Protein AF-A0A0G4NLE8-F1 (afdb_monomer)

Solvent-accessible surface area (backbone atoms only — not comparable to full-atom values): 10505 Å² total; per-residue (Å²): 135,81,80,74,77,70,47,70,47,57,50,21,42,50,49,31,24,24,35,52,39,55,46,52,54,49,52,56,44,31,73,40,94,90,26,60,75,49,34,62,62,40,74,82,53,63,53,62,73,57,45,52,40,54,56,53,56,64,69,61,69,78,66,89,72,96,68,95,74,79,93,86,69,84,80,61,57,65,60,51,53,56,39,53,51,35,42,76,65,76,42,48,67,67,51,26,75,67,34,75,70,57,67,68,57,57,48,57,61,66,44,89,80,64,49,62,69,56,53,51,49,53,47,54,53,40,45,50,51,33,51,52,21,52,48,46,40,49,53,43,50,51,50,53,50,54,50,48,53,53,49,52,60,70,69,51,81,55,63,66,59,52,50,53,51,52,53,54,36,52,73,66,62,51,46,66,63,71,69,65,119

pLDDT: mean 79.14, std 16.58, range [37.84, 95.44]

Foldseek 3Di:
DDPPPCPLLNVLLLLLLQLLLLVVLLVVLCPDPPNVVLNVVDVVPDAPLVVVLVVVVVVVVPDDDPDDDDDDDPDPVVQVSSQVSSVVLVHGPVSNVPRDYDPVSSVQSPDPPRDSVNSVVVRVVSSVSNVVSVVSSVVVVVVVVVVVVVVVVVVDDCVVVVVVVVVVCVVVVVVVVVVPD

Sequence (181 aa):
MMALCKSPLAAAKARLAQSARQMEMLQVRGRTAGCGAFRELVDGNPPPLAAAAAAAAADENEHEHEHEHENEHENEHENEHENKQLGQYGLTREHVDKAPVDPLFAFKVKESSVATEDLLRLYGELVTAQKVAMGECRDERGGLRVDEERLQGRKRDHMAAIHRWLEAIAAHEALGEMLNV

Secondary structure (DSSP, 8-state):
-------HHHHHHHHHHHHHHHHHHHHHHHTSTT-HHHHHHHHTS--HHHHHHHHHHHHHTTS-------S--TTTHHHHHHHHHHHTTT--HHHHHTS---HHHHHHHH-TT--HHHHHHHHHHHHHHHHHHHHHHHHHHHHHHHHHHHHHHHHS--HHHHHHHHHHHHHTTHHHHHH--

Organism: Verticillium longisporum (NCBI:txid100787)

Radius of gyration: 26.47 Å; Cα contacts (8 Å, |Δi|>4): 100; chains: 1; bounding box: 54×51×80 Å

Mean predicted aligned error: 12.1 Å

Structure (mmCIF, N/CA/C/O backbone):
data_AF-A0A0G4NLE8-F1
#
_entry.id   AF-A0A0G4NLE8-F1
#
loop_
_atom_site.group_PDB
_atom_site.id
_atom_site.type_symbol
_atom_site.label_atom_id
_atom_site.label_alt_id
_atom_site.label_comp_id
_atom_site.label_asym_id
_atom_site.label_entity_id
_atom_site.label_seq_id
_atom_site.pdbx_PDB_ins_code
_atom_site.Cartn_x
_atom_site.Cartn_y
_atom_site.Cartn_z
_atom_site.occupancy
_atom_site.B_iso_or_equiv
_atom_site.auth_seq_id
_atom_site.auth_comp_id
_atom_site.auth_asym_id
_atom_site.auth_atom_id
_atom_site.pdbx_PDB_model_num
ATOM 1 N N . MET A 1 1 ? 27.997 0.536 10.392 1.00 38.72 1 MET A N 1
ATOM 2 C CA . MET A 1 1 ? 26.533 0.673 10.537 1.00 38.72 1 MET A CA 1
ATOM 3 C C . MET A 1 1 ? 25.985 1.044 9.159 1.00 38.72 1 MET A C 1
ATOM 5 O O . MET A 1 1 ? 25.952 2.214 8.814 1.00 38.72 1 MET A O 1
ATOM 9 N N . MET A 1 2 ? 25.725 0.049 8.303 1.00 41.00 2 MET A N 1
ATOM 10 C CA . MET A 1 2 ? 25.190 0.284 6.955 1.00 41.00 2 MET A CA 1
ATOM 11 C C . MET A 1 2 ? 23.708 0.618 7.109 1.00 41.00 2 MET A C 1
ATOM 13 O O . MET A 1 2 ? 22.919 -0.261 7.454 1.00 41.00 2 MET A O 1
ATOM 17 N N . ALA A 1 3 ? 23.329 1.878 6.904 1.00 46.81 3 ALA A N 1
ATOM 18 C CA . ALA A 1 3 ? 21.936 2.209 6.657 1.00 46.81 3 ALA A CA 1
ATOM 19 C C . ALA A 1 3 ? 21.550 1.501 5.353 1.00 46.81 3 ALA A C 1
ATOM 21 O O . ALA A 1 3 ? 21.889 1.961 4.267 1.00 46.81 3 ALA A O 1
ATOM 22 N N . LEU A 1 4 ? 20.926 0.326 5.460 1.00 54.25 4 LEU A N 1
ATOM 23 C CA . LEU A 1 4 ? 20.234 -0.298 4.342 1.00 54.25 4 LEU A CA 1
ATOM 24 C C . LEU A 1 4 ? 19.202 0.731 3.889 1.00 54.25 4 LEU A C 1
ATOM 26 O O . LEU A 1 4 ? 18.193 0.921 4.571 1.00 54.25 4 LEU A O 1
ATOM 30 N N . CYS A 1 5 ? 19.484 1.443 2.798 1.00 51.31 5 CYS A N 1
ATOM 31 C CA . CYS A 1 5 ? 18.498 2.260 2.112 1.00 51.31 5 CYS A CA 1
ATOM 32 C C . CYS A 1 5 ? 17.351 1.316 1.753 1.00 51.31 5 CYS A C 1
ATOM 34 O O . CYS A 1 5 ? 17.432 0.576 0.774 1.00 51.31 5 CYS A O 1
ATOM 36 N N . LYS A 1 6 ? 16.320 1.255 2.601 1.00 66.69 6 LYS A N 1
ATOM 37 C CA . LYS A 1 6 ? 15.105 0.509 2.293 1.00 66.69 6 LYS A CA 1
ATOM 38 C C . LYS A 1 6 ? 14.578 1.135 1.012 1.00 66.69 6 LYS A C 1
ATOM 40 O O . LYS A 1 6 ? 14.341 2.341 0.987 1.00 66.69 6 LYS A O 1
ATOM 45 N N . SER A 1 7 ? 14.481 0.344 -0.055 1.00 85.94 7 SER A N 1
ATOM 46 C CA . SER A 1 7 ? 13.952 0.852 -1.316 1.00 85.94 7 SER A CA 1
ATOM 47 C C . SER A 1 7 ? 12.551 1.431 -1.081 1.00 85.94 7 SER A C 1
ATOM 49 O O . SER A 1 7 ? 11.841 0.943 -0.192 1.00 85.94 7 SER A O 1
ATOM 51 N N . PRO A 1 8 ? 12.126 2.449 -1.846 1.00 89.38 8 PRO A N 1
ATOM 52 C CA . PRO A 1 8 ? 10.777 3.000 -1.729 1.00 89.38 8 PRO A CA 1
ATOM 53 C C . PRO A 1 8 ? 9.696 1.911 -1.804 1.00 89.38 8 PRO A C 1
ATOM 55 O O . PRO A 1 8 ? 8.809 1.859 -0.953 1.00 89.38 8 PRO A O 1
ATOM 58 N N . LEU A 1 9 ? 9.868 0.935 -2.706 1.00 90.50 9 LEU A N 1
ATOM 59 C CA . LEU A 1 9 ? 9.021 -0.255 -2.776 1.00 90.50 9 LEU A CA 1
ATOM 60 C C . LEU A 1 9 ? 9.020 -1.073 -1.472 1.00 90.50 9 LEU A C 1
ATOM 62 O O . LEU A 1 9 ? 7.963 -1.507 -1.024 1.00 90.50 9 LEU A O 1
ATOM 66 N N . ALA A 1 10 ? 10.176 -1.298 -0.839 1.00 91.19 10 ALA A N 1
ATOM 67 C CA . ALA A 1 10 ? 10.237 -2.015 0.437 1.00 91.19 10 ALA A CA 1
ATOM 68 C C . ALA A 1 10 ? 9.536 -1.245 1.570 1.00 91.19 10 ALA A C 1
ATOM 70 O O . ALA A 1 10 ? 8.910 -1.861 2.434 1.00 91.19 10 ALA A O 1
ATOM 71 N N . ALA A 1 11 ? 9.607 0.089 1.563 1.00 92.06 11 ALA A N 1
ATOM 72 C CA . ALA A 1 11 ? 8.894 0.927 2.523 1.00 92.06 11 ALA A CA 1
ATOM 73 C C . ALA A 1 11 ? 7.371 0.870 2.308 1.00 92.06 11 ALA A C 1
ATOM 75 O O . ALA A 1 11 ? 6.631 0.685 3.275 1.00 92.06 11 ALA A O 1
ATOM 76 N N . ALA A 1 12 ? 6.914 0.950 1.056 1.00 93.00 12 ALA A N 1
ATOM 77 C CA . ALA A 1 12 ? 5.502 0.821 0.697 1.00 93.00 12 ALA A CA 1
ATOM 78 C C . ALA A 1 12 ? 4.945 -0.562 1.083 1.00 93.00 12 ALA A C 1
ATOM 80 O O . ALA A 1 12 ? 3.899 -0.654 1.726 1.00 93.00 12 ALA A O 1
ATOM 81 N N . LYS A 1 13 ? 5.695 -1.639 0.804 1.00 93.50 13 LYS A N 1
ATOM 82 C CA . LYS A 1 13 ? 5.355 -3.005 1.236 1.00 93.50 13 LYS A CA 1
ATOM 83 C C . LYS A 1 13 ? 5.218 -3.116 2.753 1.00 93.50 13 LYS A C 1
ATOM 85 O O . LYS A 1 13 ? 4.270 -3.724 3.238 1.00 93.50 13 LYS A O 1
ATOM 90 N N . ALA A 1 14 ? 6.142 -2.517 3.505 1.00 93.69 14 ALA A N 1
ATOM 91 C CA . ALA A 1 14 ? 6.088 -2.526 4.964 1.00 93.69 14 ALA A CA 1
ATOM 92 C C . ALA A 1 14 ? 4.855 -1.778 5.499 1.00 93.69 14 ALA A C 1
ATOM 94 O O . ALA A 1 14 ? 4.193 -2.286 6.403 1.00 93.69 14 ALA A O 1
ATOM 95 N N . ARG A 1 15 ? 4.511 -0.618 4.917 1.00 94.38 15 ARG A N 1
ATOM 96 C CA . ARG A 1 15 ? 3.279 0.120 5.250 1.00 94.38 15 ARG A CA 1
ATOM 97 C C . ARG A 1 15 ? 2.029 -0.699 4.942 1.00 94.38 15 ARG A C 1
ATOM 99 O O . ARG A 1 15 ? 1.125 -0.763 5.770 1.00 94.38 15 ARG A O 1
ATOM 106 N N . LEU A 1 16 ? 1.995 -1.363 3.788 1.00 94.88 16 LEU A N 1
ATOM 107 C CA . LEU A 1 16 ? 0.869 -2.208 3.404 1.00 94.88 16 LEU A CA 1
ATOM 108 C C . LEU A 1 16 ? 0.703 -3.388 4.374 1.00 94.88 16 LEU A C 1
ATOM 110 O O . LEU A 1 16 ? -0.396 -3.592 4.887 1.00 94.88 16 LEU A O 1
ATOM 114 N N . ALA A 1 17 ? 1.789 -4.094 4.701 1.00 94.56 17 ALA A N 1
ATOM 115 C CA . ALA A 1 17 ? 1.777 -5.193 5.668 1.00 94.56 17 ALA A CA 1
ATOM 116 C C . ALA A 1 17 ? 1.339 -4.736 7.070 1.00 94.56 17 ALA A C 1
ATOM 118 O O . ALA A 1 17 ? 0.509 -5.387 7.702 1.00 94.56 17 ALA A O 1
ATOM 119 N N . GLN A 1 18 ? 1.835 -3.583 7.531 1.00 94.94 18 GLN A N 1
ATOM 120 C CA . GLN A 1 18 ? 1.408 -2.969 8.789 1.00 94.94 18 GLN A CA 1
ATOM 121 C C . GLN A 1 18 ? -0.088 -2.638 8.779 1.00 94.94 18 GLN A C 1
ATOM 123 O O . GLN A 1 18 ? -0.789 -2.974 9.733 1.00 94.94 18 GLN A O 1
ATOM 128 N N . SER A 1 19 ? -0.589 -2.045 7.691 1.00 94.56 19 SER A N 1
ATOM 129 C CA . SER A 1 19 ? -2.007 -1.704 7.576 1.00 94.56 19 SER A CA 1
ATOM 130 C C . SER A 1 19 ? -2.905 -2.947 7.591 1.00 94.56 19 SER A C 1
ATOM 132 O O . SER A 1 19 ? -3.929 -2.959 8.267 1.00 94.56 19 SER A O 1
ATOM 134 N N . ALA A 1 20 ? -2.491 -4.024 6.912 1.00 93.62 20 ALA A N 1
ATOM 135 C CA . ALA A 1 20 ? -3.202 -5.300 6.914 1.00 93.62 20 ALA A CA 1
ATOM 136 C C . ALA A 1 20 ? -3.251 -5.900 8.327 1.00 93.62 20 ALA A C 1
ATOM 138 O O . ALA A 1 20 ? -4.321 -6.263 8.811 1.00 93.62 20 ALA A O 1
ATOM 139 N N . ARG A 1 21 ? -2.120 -5.888 9.042 1.00 94.06 21 ARG A N 1
ATOM 140 C CA . ARG A 1 21 ? -2.042 -6.398 10.415 1.00 94.06 21 ARG A CA 1
ATOM 141 C C . ARG A 1 21 ? -2.925 -5.621 11.389 1.00 94.06 21 ARG A C 1
ATOM 143 O O . ARG A 1 21 ? -3.604 -6.204 12.230 1.00 94.06 21 ARG A O 1
ATOM 150 N N . GLN A 1 22 ? -2.920 -4.297 11.285 1.00 93.50 22 GLN A N 1
ATOM 151 C CA . GLN A 1 22 ? -3.783 -3.433 12.089 1.00 93.50 22 GLN A CA 1
ATOM 152 C C . GLN A 1 22 ? -5.269 -3.667 11.779 1.00 93.50 22 GLN A C 1
ATOM 154 O O . GLN A 1 22 ? -6.101 -3.575 12.684 1.00 93.50 22 GLN A O 1
ATOM 159 N N . MET A 1 23 ? -5.596 -4.027 10.533 1.00 93.12 23 MET A N 1
ATOM 160 C CA . MET A 1 23 ? -6.972 -4.257 10.093 1.00 93.12 23 MET A CA 1
ATOM 161 C C . MET A 1 23 ? -7.502 -5.551 10.696 1.00 93.12 23 MET A C 1
ATOM 163 O O . MET A 1 23 ? -8.597 -5.563 11.251 1.00 93.12 23 MET A O 1
ATOM 167 N N . GLU A 1 24 ? -6.686 -6.606 10.692 1.00 91.31 24 GLU A N 1
ATOM 168 C CA . GLU A 1 24 ? -6.996 -7.871 11.365 1.00 91.31 24 GLU A CA 1
ATOM 169 C C . GLU A 1 24 ? -7.283 -7.661 12.849 1.00 91.31 24 GLU A C 1
ATOM 171 O O . GLU A 1 24 ? -8.278 -8.162 13.370 1.00 91.31 24 GLU A O 1
ATOM 176 N N . MET A 1 25 ? -6.451 -6.876 13.541 1.00 91.19 25 MET A N 1
ATOM 177 C CA . MET A 1 25 ? -6.671 -6.583 14.958 1.00 91.19 25 MET A CA 1
ATOM 178 C C . MET A 1 25 ? -8.015 -5.890 15.197 1.00 91.19 25 MET A C 1
ATOM 180 O O . MET A 1 25 ? -8.729 -6.232 16.143 1.00 91.19 25 MET A O 1
ATOM 184 N N . LEU A 1 26 ? -8.369 -4.934 14.337 1.00 90.38 26 LEU A N 1
ATOM 185 C CA . LEU A 1 26 ? -9.625 -4.200 14.434 1.00 90.38 26 LEU A CA 1
ATOM 186 C C . LEU A 1 26 ? -10.838 -5.089 14.109 1.00 90.38 26 LEU A C 1
ATOM 188 O O . LEU A 1 26 ? -11.854 -5.024 14.799 1.00 90.38 26 LEU A O 1
ATOM 192 N N . GLN A 1 27 ? -10.723 -5.977 13.123 1.00 87.94 27 GLN A N 1
ATOM 193 C CA . GLN A 1 27 ? -11.764 -6.955 12.793 1.00 87.94 27 GLN A CA 1
ATOM 194 C C . GLN A 1 27 ? -11.964 -7.984 13.909 1.00 87.94 27 GLN A C 1
ATOM 196 O O . GLN A 1 27 ? -13.102 -8.284 14.270 1.00 87.94 27 GLN A O 1
ATOM 201 N N . VAL A 1 28 ? -10.878 -8.487 14.507 1.00 88.62 28 VAL A N 1
ATOM 202 C CA . VAL A 1 28 ? -10.947 -9.370 15.682 1.00 88.62 28 VAL A CA 1
ATOM 203 C C . VAL A 1 28 ? -11.667 -8.662 16.828 1.00 88.62 28 VAL A C 1
ATOM 205 O O . VAL A 1 28 ? -12.536 -9.263 17.459 1.00 88.62 28 VAL A O 1
ATOM 208 N N . ARG A 1 29 ? -11.389 -7.370 17.054 1.00 86.06 29 ARG 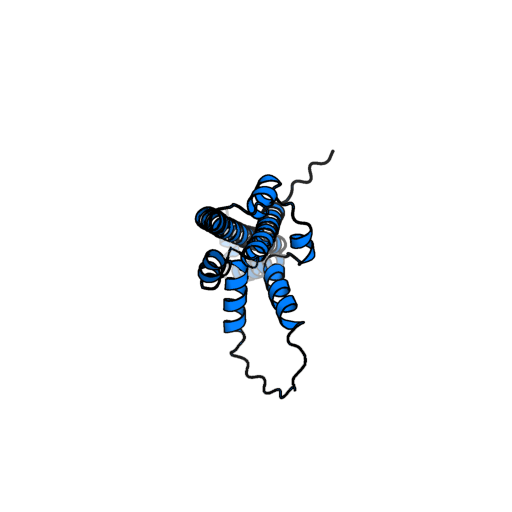A N 1
ATOM 209 C CA . ARG A 1 29 ? -12.123 -6.562 18.038 1.00 86.06 29 ARG A CA 1
ATOM 210 C C . ARG A 1 29 ? -13.610 -6.451 17.698 1.00 86.06 29 ARG A C 1
ATOM 212 O O . ARG A 1 29 ? -14.437 -6.643 18.586 1.00 86.06 29 ARG A O 1
ATOM 219 N N . GLY A 1 30 ? -13.957 -6.235 16.431 1.00 83.75 30 GLY A N 1
ATOM 220 C CA . GLY A 1 30 ? -15.347 -6.197 15.966 1.00 83.75 30 GLY A CA 1
ATOM 221 C C . GLY A 1 30 ? -16.141 -7.483 16.230 1.00 83.75 30 GLY A C 1
ATOM 222 O O . GLY A 1 30 ? -17.356 -7.428 16.398 1.00 83.75 30 GLY A O 1
ATOM 223 N N . ARG A 1 31 ? -15.465 -8.635 16.340 1.00 83.56 31 ARG A N 1
ATOM 224 C CA . ARG A 1 31 ? -16.090 -9.929 16.679 1.00 83.56 31 ARG A CA 1
ATOM 225 C C . ARG A 1 31 ? -16.326 -10.127 18.183 1.00 83.56 31 ARG A C 1
ATOM 227 O O . ARG A 1 31 ? -16.997 -11.082 18.564 1.00 83.56 31 ARG A O 1
ATOM 234 N N . THR A 1 32 ? -15.779 -9.265 19.043 1.00 82.56 32 THR A N 1
ATOM 235 C CA . THR A 1 32 ? -15.966 -9.366 20.501 1.00 82.56 32 THR A CA 1
ATOM 236 C C . THR A 1 32 ? -17.327 -8.820 20.950 1.00 82.56 32 THR A C 1
ATOM 238 O O . THR A 1 32 ? -17.924 -7.963 20.295 1.00 82.56 32 THR A O 1
ATOM 241 N N . ALA A 1 33 ? -17.837 -9.321 22.081 1.00 65.62 33 ALA A N 1
ATOM 242 C CA . ALA A 1 33 ? -19.119 -8.887 22.636 1.00 65.62 33 ALA A CA 1
ATOM 243 C C . ALA A 1 33 ? -19.128 -7.367 22.901 1.00 65.62 33 ALA A C 1
ATOM 245 O O . ALA A 1 33 ? -18.193 -6.830 23.494 1.00 65.62 33 ALA A O 1
ATOM 246 N N . GLY A 1 34 ? -20.190 -6.684 22.460 1.00 73.50 34 GLY A N 1
ATOM 247 C CA . GLY A 1 34 ? -20.346 -5.227 22.581 1.00 73.50 34 GLY A CA 1
ATOM 248 C C . GLY A 1 34 ? -19.981 -4.418 21.329 1.00 73.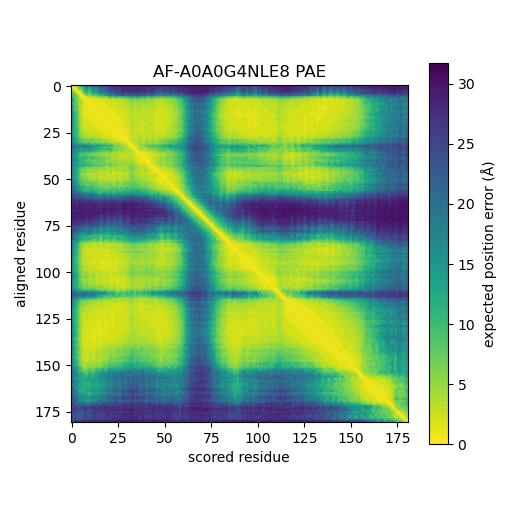50 34 GLY A C 1
ATOM 249 O O . GLY A 1 34 ? -20.292 -3.235 21.284 1.00 73.50 34 GLY A O 1
ATOM 250 N N . CYS A 1 35 ? -19.406 -5.037 20.289 1.00 78.94 35 CYS A N 1
ATOM 251 C CA . CYS A 1 35 ? -19.030 -4.359 19.036 1.00 78.94 35 CYS A CA 1
ATOM 252 C C . CYS A 1 35 ? -19.957 -4.672 17.840 1.00 78.94 35 CYS A C 1
ATOM 254 O O . CYS A 1 35 ? -19.572 -4.454 16.694 1.00 78.94 35 CYS A O 1
ATOM 256 N N . GLY A 1 36 ? -21.179 -5.165 18.081 1.00 81.19 36 GLY A N 1
ATOM 257 C CA . GLY A 1 36 ? -22.107 -5.590 17.018 1.00 81.19 36 GLY A CA 1
ATOM 258 C C . GLY A 1 36 ? -22.409 -4.498 15.984 1.00 81.19 36 GLY A C 1
ATOM 259 O O . GLY A 1 36 ? -22.279 -4.740 14.791 1.00 81.19 36 GLY A O 1
ATOM 260 N N . ALA A 1 37 ? -22.681 -3.270 16.439 1.00 82.62 37 ALA A N 1
ATOM 261 C CA . ALA A 1 37 ? -22.937 -2.130 15.554 1.00 82.62 37 ALA A CA 1
ATOM 262 C C . ALA A 1 37 ? -21.734 -1.783 14.656 1.00 82.62 37 ALA A C 1
ATOM 264 O O . ALA A 1 37 ? -21.907 -1.412 13.500 1.00 82.62 37 ALA A O 1
ATOM 265 N N . PHE A 1 38 ? -20.505 -1.929 15.166 1.00 85.88 38 PHE A N 1
ATOM 266 C CA . PHE A 1 38 ? -19.300 -1.753 14.352 1.00 85.88 38 PHE A CA 1
ATOM 267 C C . PHE A 1 38 ? -19.198 -2.845 13.283 1.00 85.88 38 PHE A C 1
ATOM 269 O O . PHE A 1 38 ? -18.930 -2.542 12.123 1.00 85.88 38 PHE A O 1
ATOM 276 N N . ARG A 1 39 ? -19.440 -4.106 13.661 1.00 85.44 39 ARG A N 1
ATOM 277 C CA . ARG A 1 39 ? -19.389 -5.243 12.737 1.00 85.44 39 ARG A CA 1
ATOM 278 C C . ARG A 1 39 ? -20.386 -5.087 11.589 1.00 85.44 39 ARG A C 1
ATOM 280 O O . ARG A 1 39 ? -19.978 -5.182 10.440 1.00 85.44 39 ARG A O 1
ATOM 287 N N . GLU A 1 40 ? -21.644 -4.776 11.889 1.00 84.94 40 GLU A N 1
ATOM 288 C CA . GLU A 1 40 ? -22.691 -4.596 10.870 1.00 84.94 40 GLU A CA 1
ATOM 289 C C . GLU A 1 40 ? -22.335 -3.508 9.846 1.00 84.94 40 GLU A C 1
ATOM 291 O O . GLU A 1 40 ? -22.569 -3.673 8.650 1.00 84.94 40 GLU A O 1
ATOM 296 N N . LEU A 1 41 ? -21.722 -2.409 10.297 1.00 82.44 41 LEU A N 1
ATOM 297 C CA . LEU A 1 41 ? -21.293 -1.321 9.415 1.00 82.44 41 LEU A CA 1
ATOM 298 C C . LEU A 1 41 ? -20.106 -1.706 8.522 1.00 82.44 41 LEU A C 1
ATOM 300 O O . LEU A 1 41 ? -20.002 -1.219 7.396 1.00 82.44 41 LEU A O 1
ATOM 304 N N . VAL A 1 42 ? -19.201 -2.549 9.019 1.00 84.06 42 VAL A N 1
ATOM 305 C CA . VAL A 1 42 ? -18.000 -2.971 8.283 1.00 84.06 42 VAL A CA 1
ATOM 306 C C . VAL A 1 42 ? -18.284 -4.138 7.338 1.00 84.06 42 VAL A C 1
ATOM 308 O O . VAL A 1 42 ? -17.674 -4.196 6.273 1.00 84.06 42 VAL A O 1
ATOM 311 N N . ASP A 1 43 ? -19.234 -5.019 7.659 1.00 82.94 43 ASP A N 1
ATOM 312 C CA . ASP A 1 43 ? -19.590 -6.172 6.817 1.00 82.94 43 ASP A CA 1
ATOM 313 C C . ASP A 1 43 ? -20.067 -5.738 5.410 1.00 82.94 43 ASP A C 1
ATOM 315 O O . ASP A 1 43 ? -19.809 -6.428 4.426 1.00 82.94 43 ASP A O 1
ATOM 319 N N . GLY A 1 44 ? -20.683 -4.555 5.278 1.00 82.19 44 GLY A N 1
ATOM 320 C CA . GLY A 1 44 ? -21.058 -3.963 3.983 1.00 82.19 44 GLY A CA 1
ATOM 321 C C . GLY A 1 44 ? -19.952 -3.165 3.271 1.00 82.19 44 GLY A C 1
ATOM 322 O O . GLY A 1 44 ? -20.164 -2.672 2.164 1.00 82.19 44 GLY A O 1
ATOM 323 N N . ASN A 1 45 ? -18.786 -2.993 3.895 1.00 84.06 45 ASN A N 1
ATOM 324 C CA . ASN A 1 45 ? -17.685 -2.175 3.386 1.00 84.06 45 ASN A CA 1
ATOM 325 C C . ASN A 1 45 ? -16.341 -2.870 3.657 1.00 84.06 45 ASN A C 1
ATOM 327 O O . ASN A 1 45 ? -15.623 -2.455 4.571 1.00 84.06 45 ASN A O 1
ATOM 331 N N . PRO A 1 46 ? -15.992 -3.925 2.897 1.00 86.00 46 PRO A N 1
ATOM 332 C CA . PRO A 1 46 ? -14.793 -4.714 3.155 1.00 86.00 46 PRO A CA 1
ATOM 333 C C . PRO A 1 46 ? -13.504 -3.884 2.996 1.00 86.00 46 PRO A C 1
ATOM 335 O O . PRO A 1 46 ? -13.464 -2.937 2.203 1.00 86.00 46 PRO A O 1
ATOM 338 N N . PRO A 1 47 ? -12.413 -4.242 3.704 1.00 88.12 47 PRO A N 1
ATOM 339 C CA . PRO A 1 47 ? -11.127 -3.572 3.550 1.00 88.12 47 PRO A CA 1
ATOM 340 C C . PRO A 1 47 ? -10.636 -3.576 2.098 1.00 88.12 47 PRO A C 1
ATOM 342 O O . PRO A 1 47 ? -10.862 -4.559 1.394 1.00 88.12 47 PRO A O 1
ATOM 345 N N . PRO A 1 48 ? -9.887 -2.553 1.652 1.00 89.12 48 PRO A N 1
ATOM 346 C CA . PRO A 1 48 ? -9.368 -2.458 0.287 1.00 89.12 48 PRO A CA 1
ATOM 347 C C . PRO A 1 48 ? -8.667 -3.714 -0.242 1.00 89.12 48 PRO A C 1
ATOM 349 O O . PRO A 1 48 ? -8.909 -4.096 -1.384 1.00 89.12 48 PRO A O 1
ATOM 352 N N . LEU A 1 49 ? -7.824 -4.367 0.568 1.00 86.44 49 LEU A N 1
ATOM 353 C CA . LEU A 1 49 ? -7.160 -5.614 0.162 1.00 86.44 49 LEU A CA 1
ATOM 354 C C . LEU A 1 49 ? -8.162 -6.756 -0.067 1.00 86.44 49 LEU A C 1
ATOM 356 O O . LEU A 1 49 ? -8.040 -7.480 -1.050 1.00 86.44 49 LEU A O 1
ATOM 360 N N . ALA A 1 50 ? -9.169 -6.888 0.798 1.00 84.75 50 ALA A N 1
ATOM 361 C CA . ALA A 1 50 ? -10.215 -7.904 0.669 1.00 84.75 50 ALA A CA 1
ATOM 362 C C . ALA A 1 50 ? -11.176 -7.590 -0.492 1.00 84.75 50 ALA A C 1
ATOM 364 O O . ALA A 1 50 ? -11.555 -8.477 -1.249 1.00 84.75 50 ALA A O 1
ATOM 365 N N . ALA A 1 51 ? -11.519 -6.317 -0.693 1.00 85.12 51 ALA A N 1
ATOM 366 C CA . ALA A 1 51 ? -12.328 -5.870 -1.822 1.00 85.12 51 ALA A CA 1
ATOM 367 C C . ALA A 1 51 ? -11.623 -6.128 -3.165 1.00 85.12 51 ALA A C 1
ATOM 369 O O . ALA A 1 51 ? -12.255 -6.569 -4.123 1.00 85.12 51 ALA A O 1
ATOM 370 N N . ALA A 1 52 ? -10.305 -5.902 -3.230 1.00 81.44 52 ALA A N 1
ATOM 371 C CA . ALA A 1 52 ? -9.498 -6.243 -4.400 1.00 81.44 52 ALA A CA 1
ATOM 372 C C . ALA A 1 52 ? -9.455 -7.761 -4.650 1.00 81.44 52 ALA A C 1
ATOM 374 O O . ALA A 1 52 ? -9.488 -8.183 -5.804 1.00 81.44 52 ALA A O 1
ATOM 375 N N . ALA A 1 53 ? -9.454 -8.571 -3.583 1.00 78.06 53 ALA A N 1
ATOM 376 C CA . ALA A 1 53 ? -9.578 -10.025 -3.673 1.00 78.06 53 ALA A CA 1
ATOM 377 C C . ALA A 1 53 ? -10.887 -10.454 -4.335 1.00 78.06 53 ALA A C 1
ATOM 379 O O . ALA A 1 53 ? -10.871 -11.213 -5.302 1.00 78.06 53 ALA A O 1
ATOM 380 N N . ALA A 1 54 ? -12.006 -9.924 -3.838 1.00 76.12 54 ALA A N 1
ATOM 381 C CA . ALA A 1 54 ? -13.335 -10.236 -4.347 1.00 76.12 54 ALA A CA 1
ATOM 382 C C . ALA A 1 54 ? -13.508 -9.791 -5.809 1.00 76.12 54 ALA A C 1
ATOM 384 O O . ALA A 1 54 ? -14.066 -10.529 -6.615 1.00 76.12 54 ALA A O 1
ATOM 385 N N . ALA A 1 55 ? -12.980 -8.616 -6.170 1.00 77.81 55 ALA A N 1
ATOM 386 C CA . ALA A 1 55 ? -13.015 -8.126 -7.546 1.00 77.81 55 ALA A CA 1
ATOM 387 C C . ALA A 1 55 ? -12.198 -9.007 -8.507 1.00 77.81 55 ALA A C 1
ATOM 389 O O . ALA A 1 55 ? -12.642 -9.252 -9.622 1.00 77.81 55 ALA A O 1
ATOM 390 N N . ALA A 1 56 ? -11.033 -9.505 -8.079 1.00 69.62 56 ALA A N 1
ATOM 391 C CA . ALA A 1 56 ? -10.218 -10.407 -8.893 1.00 69.62 56 ALA A CA 1
ATOM 392 C C . ALA A 1 56 ? -10.870 -11.790 -9.068 1.00 69.62 56 ALA A C 1
ATOM 394 O O . ALA A 1 56 ? -10.826 -12.348 -10.156 1.00 69.62 56 ALA A O 1
ATOM 395 N N . ALA A 1 57 ? -11.515 -12.322 -8.025 1.00 66.06 57 ALA A N 1
ATOM 396 C CA . ALA A 1 57 ? -12.223 -13.601 -8.107 1.00 66.06 57 ALA A CA 1
ATOM 397 C C . ALA A 1 57 ? -13.450 -13.544 -9.038 1.00 66.06 57 ALA A C 1
ATOM 399 O O . ALA A 1 57 ? -13.783 -14.538 -9.675 1.00 66.06 57 ALA A O 1
ATOM 400 N N . ALA A 1 58 ? -14.108 -12.385 -9.147 1.00 65.69 58 ALA A N 1
ATOM 401 C CA . ALA A 1 58 ? -15.224 -12.196 -10.072 1.00 65.69 58 ALA A CA 1
ATOM 402 C C . ALA A 1 58 ? -14.794 -12.217 -11.554 1.00 65.69 58 ALA A C 1
ATOM 404 O O . ALA A 1 58 ? -15.584 -12.627 -12.397 1.00 65.69 58 ALA A O 1
ATOM 405 N N . ASP A 1 59 ? -13.559 -11.802 -11.857 1.00 58.38 59 ASP A N 1
ATOM 406 C CA . ASP A 1 59 ? -12.988 -11.768 -13.215 1.00 58.38 59 ASP A CA 1
ATOM 407 C C . ASP A 1 59 ? -12.529 -13.166 -13.688 1.00 58.38 59 ASP A C 1
ATOM 409 O O . ASP A 1 59 ? -12.549 -13.474 -14.875 1.00 58.38 59 ASP A O 1
ATOM 413 N N . GLU A 1 60 ? -12.170 -14.060 -12.758 1.00 53.84 60 GLU A N 1
ATOM 414 C CA . GLU A 1 60 ? -11.757 -15.442 -13.063 1.00 53.84 60 GLU A CA 1
ATOM 415 C C . GLU A 1 60 ? -12.943 -16.405 -13.306 1.00 53.84 60 GLU A C 1
ATOM 417 O O . GLU A 1 60 ? -12.748 -17.508 -13.814 1.00 53.84 60 GLU A O 1
ATOM 422 N N . ASN A 1 61 ? -14.182 -15.997 -12.998 1.00 48.38 61 ASN A N 1
ATOM 423 C CA . ASN A 1 61 ? -15.382 -16.843 -13.086 1.00 48.38 61 ASN A CA 1
ATOM 424 C C . ASN A 1 61 ? -15.930 -17.041 -14.523 1.00 48.38 61 ASN A C 1
ATOM 426 O O . ASN A 1 61 ? -17.001 -17.617 -14.697 1.00 48.38 61 ASN A O 1
ATOM 430 N N . GLU A 1 62 ? -15.222 -16.582 -15.563 1.00 45.00 62 GLU A N 1
ATOM 431 C CA . GLU A 1 62 ? -15.579 -16.831 -16.974 1.00 45.00 62 GLU A CA 1
ATOM 432 C C . GLU A 1 62 ? -14.920 -18.092 -17.576 1.00 45.00 62 GLU A C 1
ATOM 434 O O . GLU A 1 62 ? -15.139 -18.400 -18.749 1.00 45.00 62 GLU A O 1
ATOM 439 N N . HIS A 1 63 ? -14.128 -18.856 -16.814 1.00 42.38 63 HIS A N 1
ATOM 440 C CA . HIS A 1 63 ? -13.672 -20.182 -17.251 1.00 42.38 63 HIS A CA 1
ATOM 441 C C . HIS A 1 63 ? -14.577 -21.279 -16.682 1.00 42.38 63 HIS A C 1
ATOM 443 O O . HIS A 1 63 ? -14.409 -21.722 -15.548 1.00 42.38 63 HIS A O 1
ATOM 449 N N . GLU A 1 64 ? -15.539 -21.717 -17.498 1.00 39.91 64 GLU A N 1
ATOM 450 C CA . GLU A 1 64 ? -16.348 -22.914 -17.269 1.00 39.91 64 GLU A CA 1
ATOM 451 C C . GLU A 1 64 ? -15.428 -24.133 -17.085 1.00 39.91 64 GLU A C 1
ATOM 453 O O . GLU A 1 64 ? -14.954 -24.731 -18.050 1.00 39.91 64 GL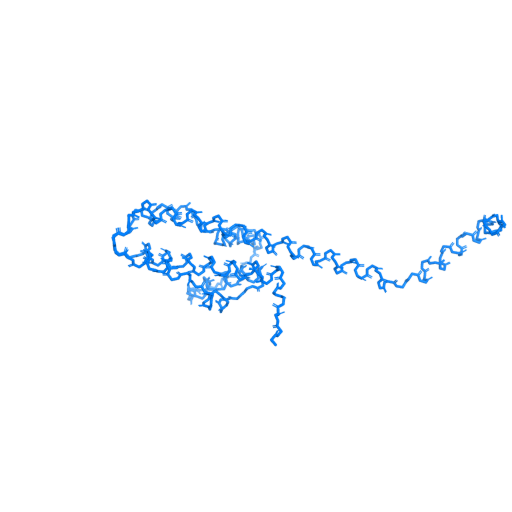U A O 1
ATOM 458 N N . HIS A 1 65 ? -15.156 -24.508 -15.836 1.00 41.06 65 HIS A N 1
ATOM 459 C CA . HIS A 1 65 ? -14.639 -25.831 -15.518 1.00 41.06 65 HIS A CA 1
ATOM 460 C C . HIS A 1 65 ? -15.774 -26.671 -14.941 1.00 41.06 65 HIS A C 1
ATOM 462 O O . HIS A 1 65 ? -16.119 -26.576 -13.765 1.00 41.06 65 HIS A O 1
ATOM 468 N N . GLU A 1 66 ? -16.346 -27.513 -15.801 1.00 37.84 66 GLU A N 1
ATOM 469 C CA . GLU A 1 66 ? -17.125 -28.682 -15.404 1.00 37.84 66 GLU A CA 1
ATOM 470 C C . GLU A 1 66 ? -16.215 -29.613 -14.587 1.00 37.84 66 GLU A C 1
ATOM 472 O O . GLU A 1 66 ? -15.488 -30.437 -15.138 1.00 37.84 66 GLU A O 1
ATOM 477 N N . HIS A 1 67 ? -16.211 -29.471 -13.264 1.00 43.53 67 HIS A N 1
ATOM 478 C CA . HIS A 1 67 ? -15.664 -30.494 -12.383 1.00 43.53 67 HIS A CA 1
ATOM 479 C C . HIS A 1 67 ? -16.608 -30.730 -11.210 1.00 43.53 67 HIS A C 1
ATOM 481 O O . HIS A 1 67 ? -16.692 -29.948 -10.266 1.00 43.53 67 HIS A O 1
ATOM 487 N N . GLU A 1 68 ? -17.317 -31.853 -11.295 1.00 41.62 68 GLU A N 1
ATOM 488 C CA . GLU A 1 68 ? -17.962 -32.505 -10.166 1.00 41.62 68 GLU A CA 1
ATOM 489 C C . GLU A 1 68 ? -16.873 -32.895 -9.158 1.00 41.62 68 GLU A C 1
ATOM 491 O O . GLU A 1 68 ? -16.130 -33.849 -9.381 1.00 41.62 68 GLU A O 1
ATOM 496 N N . HIS A 1 69 ? -16.749 -32.153 -8.059 1.00 44.59 69 HIS A N 1
ATOM 497 C CA . HIS A 1 69 ? -16.042 -32.646 -6.885 1.00 44.59 69 HIS A CA 1
ATOM 498 C C . HIS A 1 69 ? -16.849 -32.379 -5.619 1.00 44.59 69 HIS A C 1
ATOM 500 O O . HIS A 1 69 ? -17.309 -31.272 -5.343 1.00 44.59 69 HIS A O 1
ATOM 506 N N . GLU A 1 70 ? -17.058 -33.480 -4.909 1.00 38.28 70 GLU A N 1
ATOM 507 C CA . GLU A 1 70 ? -17.845 -33.621 -3.699 1.00 38.28 70 GLU A CA 1
ATOM 508 C C . GLU A 1 70 ? -17.240 -32.823 -2.536 1.00 38.28 70 GLU A C 1
ATOM 510 O O . GLU A 1 70 ? -16.026 -32.648 -2.435 1.00 38.28 70 GLU A O 1
ATOM 515 N N . ASN A 1 71 ? -18.140 -32.349 -1.670 1.00 48.94 71 ASN A N 1
ATOM 516 C CA . ASN A 1 71 ? -17.901 -31.770 -0.350 1.00 48.94 71 ASN A CA 1
ATOM 517 C C . ASN A 1 71 ? -16.638 -32.310 0.335 1.00 48.94 71 ASN A C 1
ATOM 519 O O . ASN A 1 71 ? -16.595 -33.510 0.578 1.00 48.94 71 ASN A O 1
ATOM 523 N N . GLU A 1 72 ? -15.704 -31.417 0.713 1.00 41.25 72 GLU A N 1
ATOM 524 C CA . GLU A 1 72 ? -14.902 -31.457 1.962 1.00 41.25 72 GLU A CA 1
ATOM 525 C C . GLU A 1 72 ? -13.718 -30.445 2.003 1.00 41.25 72 GLU A C 1
ATOM 527 O O . GLU A 1 72 ? -12.670 -30.769 2.535 1.00 41.25 72 GLU A O 1
ATOM 532 N N . HIS A 1 73 ? -13.807 -29.196 1.511 1.00 42.00 73 HIS A N 1
ATOM 533 C CA . HIS A 1 73 ? -12.689 -28.228 1.687 1.00 42.00 73 HIS A CA 1
ATOM 534 C C . HIS A 1 73 ? -13.137 -26.765 1.885 1.00 42.00 73 HIS A C 1
ATOM 536 O O . HIS A 1 73 ? -12.764 -25.873 1.130 1.00 42.00 73 HIS A O 1
ATOM 542 N N . GLU A 1 74 ? -13.913 -26.471 2.933 1.00 45.34 74 GLU A N 1
ATOM 543 C CA . GLU A 1 74 ? -14.330 -25.080 3.218 1.00 45.34 74 GLU A CA 1
ATOM 544 C C . GLU A 1 74 ? -13.261 -24.237 3.947 1.00 45.34 74 GLU A C 1
ATOM 546 O O . GLU A 1 74 ? -13.351 -23.016 3.950 1.00 45.34 74 GLU A O 1
ATOM 551 N N . ASN A 1 75 ? -12.215 -24.841 4.530 1.00 41.72 75 ASN A N 1
ATOM 552 C CA . ASN A 1 75 ? -11.290 -24.119 5.426 1.00 41.72 75 ASN A CA 1
ATOM 553 C C . ASN A 1 75 ? -9.914 -23.777 4.812 1.00 41.72 75 ASN A C 1
ATOM 555 O O . ASN A 1 75 ? -9.149 -23.007 5.390 1.00 41.72 75 ASN A O 1
ATOM 559 N N . GLU A 1 76 ? -9.576 -24.348 3.653 1.00 41.84 76 GLU A N 1
ATOM 560 C CA . GLU A 1 76 ? -8.282 -24.124 2.981 1.00 41.84 76 GLU A CA 1
ATOM 561 C C . GLU A 1 76 ? -8.372 -23.070 1.864 1.00 41.84 76 GLU A C 1
ATOM 563 O O . GLU A 1 76 ? -7.393 -22.372 1.594 1.00 41.84 76 GLU A O 1
ATOM 568 N N . HIS A 1 77 ? -9.561 -22.863 1.288 1.00 46.81 77 HIS A N 1
ATOM 569 C CA . HIS A 1 77 ? -9.774 -21.909 0.197 1.00 46.81 77 HIS A CA 1
ATOM 570 C C . HIS A 1 77 ? -9.624 -20.436 0.626 1.00 46.81 77 HIS A C 1
ATOM 572 O O . HIS A 1 77 ? -9.029 -19.649 -0.112 1.00 46.81 77 HIS A O 1
ATOM 578 N N . GLU A 1 78 ? -10.081 -20.037 1.822 1.00 48.72 78 GLU A N 1
ATOM 579 C CA . GLU A 1 78 ? -9.971 -18.637 2.285 1.00 48.72 78 GLU A CA 1
ATOM 580 C C . GLU A 1 78 ? -8.506 -18.181 2.422 1.00 48.72 78 GLU A C 1
ATOM 582 O O . GLU A 1 78 ? -8.146 -17.059 2.054 1.00 48.72 78 GLU A O 1
ATOM 587 N N . ASN A 1 79 ? -7.630 -19.081 2.876 1.00 49.91 79 ASN A N 1
ATOM 588 C CA . ASN A 1 79 ? -6.224 -18.777 3.138 1.00 49.91 79 ASN A CA 1
ATOM 589 C C . ASN A 1 79 ? -5.406 -18.656 1.836 1.00 49.91 79 ASN A C 1
ATOM 591 O O . ASN A 1 79 ? -4.471 -17.857 1.751 1.00 49.91 79 ASN A O 1
ATOM 595 N N . GLU A 1 80 ? -5.770 -19.400 0.785 1.00 55.81 80 GLU A N 1
ATOM 596 C CA . GLU A 1 80 ? -5.125 -19.279 -0.527 1.00 55.81 80 GLU A CA 1
ATOM 597 C C . GLU A 1 80 ? -5.467 -17.965 -1.237 1.00 55.81 80 GLU A C 1
ATOM 599 O O . GLU A 1 80 ? -4.579 -17.330 -1.819 1.00 55.81 80 GLU A O 1
ATOM 604 N N . HIS A 1 81 ? -6.728 -17.526 -1.180 1.00 58.06 81 HIS A N 1
ATOM 605 C CA . HIS A 1 81 ? -7.158 -16.288 -1.836 1.00 58.06 81 HIS A CA 1
ATOM 606 C C . HIS A 1 81 ? -6.518 -15.045 -1.202 1.00 58.06 81 HIS A C 1
ATOM 608 O O . HIS A 1 81 ? -6.034 -14.170 -1.928 1.00 58.06 81 HIS A O 1
ATOM 614 N N . GLU A 1 82 ? -6.416 -14.983 0.130 1.00 59.84 82 GLU A N 1
ATOM 615 C CA . GLU A 1 82 ? -5.707 -13.892 0.814 1.00 59.84 82 GLU A CA 1
ATOM 616 C C . GLU A 1 82 ? -4.213 -13.857 0.451 1.00 59.84 82 GLU A C 1
ATOM 618 O O . GLU A 1 82 ? -3.643 -12.791 0.186 1.00 59.84 82 GLU A O 1
ATOM 623 N N . ASN A 1 83 ? -3.567 -15.023 0.371 1.00 66.25 83 ASN A N 1
ATOM 624 C CA . ASN A 1 83 ? -2.138 -15.116 0.078 1.00 66.25 83 ASN A CA 1
ATOM 625 C C . ASN A 1 83 ? -1.824 -14.759 -1.389 1.00 66.25 83 ASN A C 1
ATOM 627 O O . ASN A 1 83 ? -0.819 -14.095 -1.659 1.00 66.25 83 ASN A O 1
ATOM 631 N N . LYS A 1 84 ? -2.712 -15.104 -2.337 1.00 73.69 84 LYS A N 1
ATOM 632 C CA . LYS A 1 84 ? -2.609 -14.683 -3.751 1.00 73.69 84 LYS A CA 1
ATOM 633 C C . LYS A 1 84 ? -2.639 -13.156 -3.894 1.00 73.69 84 LYS A C 1
ATOM 635 O O . LYS A 1 84 ? -1.839 -12.589 -4.641 1.00 73.69 84 LYS A O 1
ATOM 640 N N . GLN A 1 85 ? -3.498 -12.472 -3.139 1.00 81.69 85 GLN A N 1
ATOM 641 C CA . GLN A 1 85 ? -3.620 -11.010 -3.197 1.00 81.69 85 GLN A CA 1
ATOM 642 C C . GLN A 1 85 ? -2.440 -10.291 -2.548 1.00 81.69 85 GLN A C 1
ATOM 644 O O . GLN A 1 85 ? -1.910 -9.336 -3.116 1.00 81.69 85 GLN A O 1
ATOM 649 N N . LEU A 1 86 ? -1.951 -10.782 -1.407 1.00 87.19 86 LEU A N 1
ATOM 650 C CA . LEU A 1 86 ? -0.691 -10.301 -0.829 1.00 87.19 86 LEU A CA 1
ATOM 651 C C . LEU A 1 86 ? 0.484 -10.526 -1.796 1.00 87.19 86 LEU A C 1
ATOM 653 O O . LEU A 1 86 ? 1.344 -9.649 -1.948 1.00 87.19 86 LEU A O 1
ATOM 657 N N . GLY A 1 87 ? 0.469 -11.646 -2.523 1.00 85.56 87 GLY A N 1
ATOM 658 C CA . GLY A 1 87 ? 1.418 -11.964 -3.587 1.00 85.56 87 GLY A CA 1
ATOM 659 C C . GLY A 1 87 ? 1.462 -10.907 -4.692 1.00 85.56 87 GLY A C 1
ATOM 660 O O . GLY A 1 87 ? 2.552 -10.544 -5.143 1.00 85.56 87 GLY A O 1
ATOM 661 N N . GLN A 1 88 ? 0.322 -10.296 -5.041 1.00 87.62 88 GLN A N 1
ATOM 662 C CA . GLN A 1 88 ? 0.286 -9.161 -5.971 1.00 87.62 88 GLN A CA 1
ATOM 663 C C . GLN A 1 88 ? 1.045 -7.941 -5.459 1.00 87.62 88 GLN A C 1
ATOM 665 O O . GLN A 1 88 ? 1.321 -7.045 -6.242 1.00 87.62 88 GLN A O 1
ATOM 670 N N . TYR A 1 89 ? 1.401 -7.859 -4.182 1.00 89.94 89 TYR A N 1
ATOM 671 C CA . TYR A 1 89 ? 2.257 -6.804 -3.634 1.00 89.94 89 TYR A CA 1
ATOM 672 C C . TYR A 1 89 ? 3.652 -7.318 -3.274 1.00 89.94 89 TYR A C 1
ATOM 674 O O . TYR A 1 89 ? 4.469 -6.588 -2.712 1.00 89.94 89 TYR A O 1
ATOM 682 N N . GLY A 1 90 ? 3.964 -8.565 -3.638 1.00 89.19 90 GLY A N 1
ATOM 683 C CA . GLY A 1 90 ? 5.164 -9.275 -3.214 1.00 89.19 90 GLY A CA 1
ATOM 684 C C . GLY A 1 90 ? 5.280 -9.318 -1.693 1.00 89.19 90 GLY A C 1
ATOM 685 O O . GLY A 1 90 ? 6.377 -9.091 -1.173 1.00 89.19 90 GLY A O 1
ATOM 686 N N . LEU A 1 91 ? 4.140 -9.504 -1.026 1.00 90.94 91 LEU A N 1
ATOM 687 C CA . LEU A 1 91 ? 3.986 -9.780 0.394 1.00 90.94 91 LEU A CA 1
ATOM 688 C C . LEU A 1 91 ? 3.565 -11.241 0.570 1.00 90.94 91 LEU A C 1
ATOM 690 O O . LEU A 1 91 ? 3.058 -11.879 -0.346 1.00 90.94 91 LEU A O 1
ATOM 694 N N . THR A 1 92 ? 3.778 -11.757 1.772 1.00 91.19 92 THR A N 1
ATOM 695 C CA . THR A 1 92 ? 3.330 -13.086 2.201 1.00 91.19 92 THR A CA 1
ATOM 696 C C . THR A 1 92 ? 2.621 -12.929 3.536 1.00 91.19 92 THR A C 1
ATOM 698 O O . THR A 1 92 ? 2.804 -11.911 4.215 1.00 91.19 92 THR A O 1
ATOM 701 N N . ARG A 1 93 ? 1.868 -13.950 3.949 1.00 90.00 93 ARG A N 1
ATOM 702 C CA . ARG A 1 93 ? 1.247 -13.995 5.280 1.00 90.00 93 ARG A CA 1
ATOM 703 C C . ARG A 1 93 ? 2.239 -13.684 6.414 1.00 90.00 93 ARG A C 1
ATOM 705 O O . ARG A 1 93 ? 1.964 -12.852 7.271 1.00 90.00 93 ARG A O 1
ATOM 712 N N . GLU A 1 94 ? 3.448 -14.242 6.341 1.00 90.00 94 GLU A N 1
ATOM 713 C CA . GLU A 1 94 ? 4.519 -14.006 7.318 1.00 90.00 94 GLU A CA 1
ATOM 714 C C . GLU A 1 94 ? 4.914 -12.522 7.441 1.00 90.00 94 GLU A C 1
ATOM 716 O O . GLU A 1 94 ? 5.188 -12.042 8.543 1.00 90.00 94 GLU A O 1
ATOM 721 N N . HIS A 1 95 ? 4.920 -11.772 6.332 1.00 92.00 95 HIS A N 1
ATOM 722 C CA . HIS A 1 95 ? 5.209 -10.336 6.363 1.00 92.00 95 HIS A CA 1
ATOM 723 C C . HIS A 1 95 ? 4.148 -9.554 7.140 1.00 92.00 95 HIS A C 1
ATOM 725 O O . HIS A 1 95 ? 4.496 -8.603 7.838 1.00 92.00 95 HIS A O 1
ATOM 731 N N . VAL A 1 96 ? 2.877 -9.949 7.029 1.00 92.75 96 VAL A N 1
ATOM 732 C CA . VAL A 1 96 ? 1.764 -9.338 7.769 1.00 92.75 96 VAL A CA 1
ATOM 733 C C . VAL A 1 96 ? 1.852 -9.708 9.248 1.00 92.75 96 VAL A C 1
ATOM 735 O O . VAL A 1 96 ? 1.788 -8.832 10.109 1.00 92.75 96 VAL A O 1
ATOM 738 N N . ASP A 1 97 ? 2.097 -10.981 9.558 1.00 91.50 97 ASP A N 1
ATOM 739 C CA . ASP A 1 97 ? 2.174 -11.454 10.943 1.00 91.50 97 ASP A CA 1
ATOM 740 C C . ASP A 1 97 ? 3.328 -10.826 11.734 1.00 91.50 97 ASP A C 1
ATOM 742 O O . ASP A 1 97 ? 3.187 -10.552 12.930 1.00 91.50 97 ASP A O 1
ATOM 746 N N . LYS A 1 98 ? 4.456 -10.565 11.064 1.00 92.44 98 LYS A N 1
ATOM 747 C CA . LYS A 1 98 ? 5.639 -9.912 11.644 1.00 92.44 98 LYS A CA 1
ATOM 748 C C . LYS A 1 98 ? 5.613 -8.387 11.536 1.00 92.44 98 LYS A C 1
ATOM 750 O O . LYS A 1 98 ? 6.552 -7.740 12.008 1.00 92.44 98 LYS A O 1
ATOM 755 N N . ALA A 1 99 ? 4.595 -7.801 10.904 1.00 92.94 99 ALA A N 1
ATOM 756 C CA . ALA A 1 99 ? 4.541 -6.361 10.718 1.00 92.94 99 ALA A CA 1
ATOM 757 C C . ALA A 1 99 ? 4.455 -5.646 12.080 1.00 92.94 99 ALA A C 1
ATOM 759 O O . ALA A 1 99 ? 3.681 -6.056 12.952 1.00 92.94 99 ALA A O 1
ATOM 760 N N . PRO A 1 100 ? 5.235 -4.571 12.290 1.00 92.31 100 PRO A N 1
ATOM 761 C CA . PRO A 1 100 ? 5.188 -3.834 13.540 1.00 92.31 100 PRO A CA 1
ATOM 762 C C . PRO A 1 100 ? 3.826 -3.157 13.684 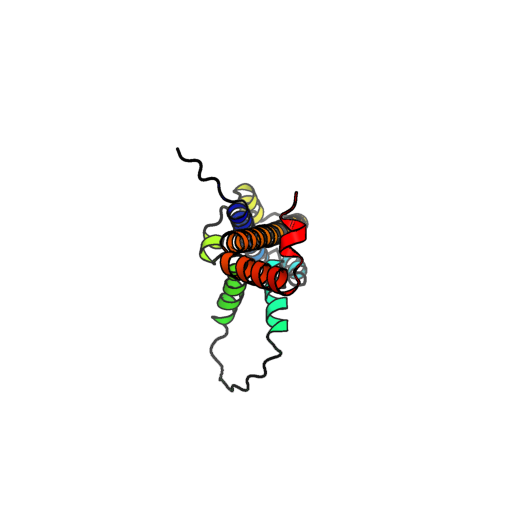1.00 92.31 100 PRO A C 1
ATOM 764 O O . PRO A 1 100 ? 3.361 -2.472 12.776 1.00 92.31 100 PRO A O 1
ATOM 767 N N . VAL A 1 101 ? 3.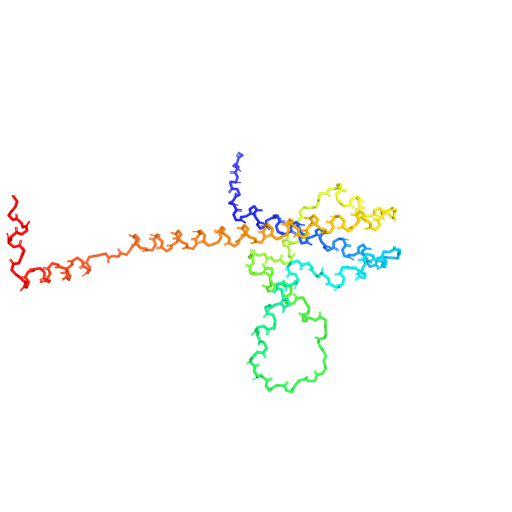205 -3.298 14.848 1.00 91.19 101 VAL A N 1
ATOM 768 C CA . VAL A 1 101 ? 1.978 -2.578 15.193 1.00 91.19 101 VAL A CA 1
ATOM 769 C C . VAL A 1 101 ? 2.335 -1.457 16.154 1.00 91.19 101 VAL A C 1
ATOM 771 O O . VAL A 1 101 ? 3.079 -1.678 17.109 1.00 91.19 101 VAL A O 1
ATOM 774 N N . ASP A 1 102 ? 1.801 -0.260 15.910 1.00 89.75 102 ASP A N 1
ATOM 775 C CA . ASP A 1 102 ? 1.923 0.852 16.850 1.00 89.75 102 ASP A CA 1
ATOM 776 C C . ASP A 1 102 ? 1.338 0.443 18.220 1.00 89.75 102 ASP A C 1
ATOM 778 O O . ASP A 1 102 ? 0.157 0.079 18.293 1.00 89.75 102 ASP A O 1
ATOM 782 N N . PRO A 1 103 ? 2.124 0.488 19.315 1.00 88.44 103 PRO A N 1
ATOM 783 C CA . PRO A 1 103 ? 1.635 0.171 20.652 1.00 88.44 103 PRO A CA 1
ATOM 784 C C . PRO A 1 103 ? 0.399 0.979 21.057 1.00 88.44 103 PRO A C 1
ATOM 786 O O . PRO A 1 103 ? -0.482 0.432 21.722 1.00 88.44 103 PRO A O 1
ATOM 789 N N . LEU A 1 104 ? 0.293 2.244 20.631 1.00 87.31 104 LEU A N 1
ATOM 790 C CA . LEU A 1 104 ? -0.873 3.084 20.917 1.00 87.31 104 LEU A CA 1
ATOM 791 C C . LEU A 1 104 ? -2.116 2.586 20.179 1.00 87.31 104 LEU A C 1
ATOM 793 O O . LEU A 1 104 ? -3.201 2.549 20.757 1.00 87.31 104 LEU A O 1
ATOM 797 N N . PHE A 1 105 ? -1.960 2.160 18.925 1.00 88.94 105 PHE A N 1
ATOM 798 C CA . PHE A 1 105 ? -3.038 1.526 18.170 1.00 88.94 105 PHE A CA 1
ATOM 799 C C . PHE A 1 105 ? -3.478 0.220 18.839 1.00 88.94 105 PHE A C 1
ATOM 801 O O . PHE A 1 105 ? -4.664 0.018 19.092 1.00 88.94 105 PHE A O 1
ATOM 808 N N . ALA A 1 106 ? -2.522 -0.648 19.185 1.00 88.81 106 ALA A N 1
ATOM 809 C CA . ALA A 1 106 ? -2.808 -1.923 19.835 1.00 88.81 106 ALA A CA 1
ATOM 810 C C . ALA A 1 106 ? -3.519 -1.743 21.183 1.00 88.81 106 ALA A C 1
ATOM 812 O O . ALA A 1 106 ? -4.404 -2.530 21.514 1.00 88.81 106 ALA A O 1
ATOM 813 N N . PHE A 1 107 ? -3.135 -0.721 21.950 1.00 86.88 107 PHE A N 1
ATOM 814 C CA . PHE A 1 107 ? -3.781 -0.361 23.206 1.00 86.88 107 PHE A CA 1
ATOM 815 C C . PHE A 1 107 ? -5.229 0.082 22.978 1.00 86.88 107 PHE A C 1
ATOM 817 O O . PHE A 1 107 ? -6.137 -0.546 23.517 1.00 86.88 107 PHE A O 1
ATOM 824 N N . LYS A 1 108 ? -5.453 1.064 22.092 1.00 85.56 108 LYS A N 1
ATOM 825 C CA . LYS A 1 108 ? -6.797 1.565 21.754 1.00 85.56 108 LYS A CA 1
ATOM 826 C C . LYS A 1 108 ? -7.729 0.450 21.283 1.00 85.56 108 LYS A C 1
ATOM 828 O O . LYS A 1 108 ? -8.851 0.350 21.751 1.00 85.56 108 LYS A O 1
ATOM 833 N N . VAL A 1 109 ? -7.272 -0.432 20.395 1.00 86.56 109 VAL A N 1
ATOM 834 C CA . VAL A 1 109 ? -8.117 -1.527 19.887 1.00 86.56 109 VAL A CA 1
ATOM 835 C C . VAL A 1 109 ? -8.483 -2.531 20.989 1.00 86.56 109 VAL A C 1
ATOM 837 O O . VAL A 1 109 ? -9.574 -3.097 20.964 1.00 86.56 109 VAL A O 1
ATOM 840 N N . LYS A 1 110 ? -7.600 -2.754 21.970 1.00 84.88 110 LYS A N 1
ATOM 841 C CA . LYS A 1 110 ? -7.835 -3.697 23.076 1.00 84.88 110 LYS A CA 1
ATOM 842 C C . LYS A 1 110 ? -8.720 -3.138 24.186 1.00 84.88 110 LYS A C 1
ATOM 844 O O . LYS A 1 110 ? -9.285 -3.928 24.938 1.00 84.88 110 LYS A O 1
ATOM 849 N N . GLU A 1 111 ? -8.836 -1.821 24.320 1.00 80.38 111 GLU A N 1
ATOM 850 C CA . GLU A 1 111 ? -9.642 -1.222 25.379 1.00 80.38 111 GLU A CA 1
ATOM 851 C C . GLU A 1 111 ? -11.136 -1.541 25.206 1.00 80.38 111 GLU A C 1
ATOM 853 O O . GLU A 1 111 ? -11.757 -1.293 24.168 1.00 80.38 111 GLU A O 1
ATOM 858 N N . SER A 1 112 ? -11.729 -2.103 26.262 1.00 65.94 112 SER A N 1
ATOM 859 C CA . SER A 1 112 ? -13.121 -2.563 26.299 1.00 65.94 112 SER A CA 1
ATOM 860 C C . SER A 1 112 ? -14.139 -1.438 26.088 1.00 65.94 112 SER A C 1
ATOM 862 O O . SER A 1 112 ? -15.233 -1.705 25.600 1.00 65.94 112 SER A O 1
ATOM 864 N N . SER A 1 113 ? -13.779 -0.204 26.456 1.00 70.44 113 SER A N 1
ATOM 865 C CA . SER A 1 113 ? -14.657 0.972 26.514 1.00 70.44 113 SER A CA 1
ATOM 866 C C . SER A 1 113 ? -14.597 1.881 25.287 1.00 70.44 113 SER A C 1
ATOM 868 O O . SER A 1 113 ? -15.160 2.973 25.331 1.00 70.44 113 SER A O 1
ATOM 870 N N . VAL A 1 114 ? -13.886 1.494 24.223 1.00 77.06 114 VAL A N 1
ATOM 871 C CA . VAL A 1 114 ? -13.805 2.322 23.013 1.00 77.06 114 VAL A CA 1
ATOM 872 C C . VAL A 1 114 ? -15.183 2.450 22.371 1.00 77.06 114 VAL A C 1
ATOM 874 O O . VAL A 1 114 ? -15.863 1.452 22.130 1.00 77.06 114 VAL A O 1
ATOM 877 N N . ALA A 1 115 ? -15.581 3.693 22.105 1.00 84.44 115 ALA A N 1
ATOM 878 C CA . ALA A 1 115 ? -16.841 4.011 21.457 1.00 84.44 115 ALA A CA 1
ATOM 879 C C . ALA A 1 115 ? -16.861 3.491 20.010 1.00 84.44 115 ALA A C 1
ATOM 881 O O . ALA A 1 115 ? -15.833 3.449 19.329 1.00 84.44 115 ALA A O 1
ATOM 882 N N . THR A 1 116 ? -18.038 3.117 19.513 1.00 85.19 116 THR A N 1
ATOM 883 C CA . THR A 1 116 ? -18.210 2.628 18.134 1.00 85.19 116 THR A CA 1
ATOM 884 C C . THR A 1 116 ? -17.689 3.644 17.115 1.00 85.19 116 THR A C 1
ATOM 886 O O . THR A 1 116 ? -17.042 3.270 16.138 1.00 85.19 116 THR A O 1
ATOM 889 N N . GLU A 1 117 ? -17.898 4.934 17.371 1.00 86.38 117 GLU A N 1
ATOM 890 C CA . GLU A 1 117 ? -17.433 6.047 16.542 1.00 86.38 117 GLU A CA 1
ATOM 891 C C . GLU A 1 117 ? -15.903 6.080 16.426 1.00 86.38 117 GLU A C 1
ATOM 893 O O . GLU A 1 117 ? -15.363 6.345 15.350 1.00 86.38 117 GLU A O 1
ATOM 898 N N . ASP A 1 118 ? -15.194 5.758 17.509 1.00 87.94 118 ASP A N 1
ATOM 899 C CA . ASP A 1 118 ? -13.735 5.693 17.511 1.00 87.94 118 ASP A CA 1
ATOM 900 C C . ASP A 1 118 ? -13.224 4.500 16.700 1.00 87.94 118 ASP A C 1
ATOM 902 O O . ASP A 1 118 ? -12.254 4.644 15.952 1.00 87.94 118 ASP A O 1
ATOM 906 N N . LEU A 1 119 ? -13.892 3.345 16.789 1.00 88.38 119 LEU A N 1
ATOM 907 C CA . LEU A 1 119 ? -13.566 2.174 15.968 1.00 88.38 119 LEU A CA 1
ATOM 908 C C . LEU A 1 119 ? -13.800 2.451 14.478 1.00 88.38 119 LEU A C 1
ATOM 910 O O . LEU A 1 119 ? -12.966 2.087 13.650 1.00 88.38 119 LEU A O 1
ATOM 914 N N . LEU A 1 120 ? -14.894 3.137 14.133 1.00 88.88 120 LEU A N 1
ATOM 915 C CA . LEU A 1 120 ? -15.194 3.547 12.757 1.00 88.88 120 LEU A CA 1
ATOM 916 C C . LEU A 1 120 ? -14.173 4.549 12.219 1.00 88.88 120 LEU A C 1
ATOM 918 O O . LEU A 1 120 ? -13.737 4.432 11.072 1.00 88.88 120 LEU A O 1
ATOM 922 N N . ARG A 1 121 ? -13.748 5.510 13.045 1.00 91.00 121 ARG A N 1
ATOM 923 C CA . ARG A 1 121 ? -12.677 6.440 12.678 1.00 91.00 121 ARG A CA 1
ATOM 924 C C . ARG A 1 121 ? -11.372 5.693 12.401 1.00 91.00 121 ARG A C 1
ATOM 926 O O . ARG A 1 121 ? -10.781 5.901 11.344 1.00 91.00 121 ARG A O 1
ATOM 933 N N . LEU A 1 122 ? -10.965 4.791 13.298 1.00 91.38 122 LEU A N 1
ATOM 934 C CA . LEU A 1 122 ? -9.770 3.959 13.111 1.00 91.38 122 LEU A CA 1
ATOM 935 C C . LEU A 1 122 ? -9.867 3.107 11.839 1.00 91.38 122 LEU A C 1
ATOM 937 O O . LEU A 1 122 ? -8.892 2.994 11.098 1.00 91.38 122 LEU A O 1
ATOM 941 N N . TYR A 1 123 ? -11.046 2.551 11.555 1.00 92.25 123 TYR A N 1
ATOM 942 C CA . TYR A 1 123 ? -11.301 1.814 10.322 1.00 92.25 123 TYR A CA 1
ATOM 943 C C . TYR A 1 123 ? -11.086 2.694 9.084 1.00 92.25 123 TYR A C 1
ATOM 945 O O . TYR A 1 123 ? -10.335 2.320 8.185 1.00 92.25 123 TYR A O 1
ATOM 953 N N . GLY A 1 124 ? -11.687 3.887 9.046 1.00 91.88 124 GLY A N 1
ATOM 954 C CA . GLY A 1 124 ? -11.558 4.821 7.923 1.00 91.88 124 GLY A CA 1
ATOM 955 C C . GLY A 1 124 ? -10.123 5.305 7.684 1.00 91.88 124 GLY A C 1
ATOM 956 O O . GLY A 1 124 ? -9.664 5.359 6.536 1.00 91.88 124 GLY A O 1
ATOM 957 N N . GLU A 1 125 ? -9.388 5.601 8.758 1.00 93.50 125 GLU A N 1
ATOM 958 C CA . GLU A 1 125 ? -7.957 5.930 8.699 1.00 93.50 125 GLU A CA 1
ATOM 959 C C . GLU A 1 125 ? -7.160 4.781 8.076 1.00 93.50 125 GLU A C 1
ATOM 961 O O . GLU A 1 125 ? -6.343 4.991 7.175 1.00 93.50 125 GLU A O 1
ATOM 966 N N . LEU A 1 126 ? -7.451 3.551 8.494 1.00 94.06 126 LEU A N 1
ATOM 967 C CA . LEU A 1 126 ? -6.733 2.376 8.036 1.00 94.06 126 LEU A CA 1
ATOM 968 C C . LEU A 1 126 ? -7.069 1.984 6.594 1.00 94.06 126 LEU A C 1
ATOM 970 O O . LEU A 1 126 ? -6.173 1.615 5.837 1.00 94.06 126 LEU A O 1
ATOM 974 N N . VAL A 1 127 ? -8.330 2.129 6.181 1.00 94.38 127 VAL A N 1
ATOM 975 C CA . VAL A 1 127 ? -8.758 1.995 4.779 1.00 94.38 127 VAL A CA 1
ATOM 976 C C . VAL A 1 127 ? -7.992 2.981 3.897 1.00 94.38 127 VAL A C 1
ATOM 978 O O . VAL A 1 127 ? -7.504 2.611 2.828 1.00 94.38 127 VAL A O 1
ATOM 981 N N . THR A 1 128 ? -7.855 4.229 4.346 1.00 95.06 128 THR A N 1
ATOM 982 C CA . THR A 1 128 ? -7.105 5.258 3.615 1.00 95.06 128 THR A CA 1
ATOM 983 C C . THR A 1 128 ? -5.625 4.892 3.527 1.00 95.06 128 THR A C 1
ATOM 985 O O . THR A 1 128 ? -5.063 4.882 2.432 1.00 95.06 128 THR A O 1
ATOM 988 N N . ALA A 1 129 ? -5.008 4.515 4.651 1.00 94.31 129 ALA A N 1
ATOM 989 C CA . ALA A 1 129 ? -3.608 4.099 4.701 1.00 94.31 129 ALA A CA 1
ATOM 990 C C . ALA A 1 129 ? -3.327 2.886 3.798 1.00 94.31 129 ALA A C 1
ATOM 992 O O . ALA A 1 129 ? -2.334 2.876 3.069 1.00 94.31 129 ALA A O 1
ATOM 993 N N . GLN A 1 130 ? -4.222 1.895 3.794 1.00 94.00 130 GLN A N 1
ATOM 994 C CA . GLN A 1 130 ? -4.100 0.706 2.956 1.00 94.00 130 GLN A CA 1
ATOM 995 C C . GLN A 1 130 ? -4.204 1.055 1.464 1.00 94.00 130 GLN A C 1
ATOM 997 O O . GLN A 1 130 ? -3.358 0.614 0.688 1.00 94.00 130 GLN A O 1
ATOM 1002 N N . LYS A 1 131 ? -5.160 1.907 1.057 1.00 94.62 131 LYS A N 1
ATOM 1003 C CA . LYS A 1 131 ? -5.273 2.388 -0.337 1.00 94.62 131 LYS A CA 1
ATOM 1004 C C . LYS A 1 131 ? -4.018 3.126 -0.799 1.00 94.62 131 LYS A C 1
ATOM 1006 O O . LYS A 1 131 ? -3.528 2.862 -1.895 1.00 94.62 131 LYS A O 1
ATOM 1011 N N . VAL A 1 132 ? -3.492 4.023 0.037 1.00 95.44 132 VAL A N 1
ATOM 1012 C CA . VAL A 1 132 ? -2.257 4.764 -0.260 1.00 95.44 132 VAL A CA 1
ATOM 1013 C C . VAL A 1 132 ? -1.090 3.795 -0.437 1.00 95.44 132 VAL A C 1
ATOM 1015 O O . VAL A 1 132 ? -0.427 3.829 -1.469 1.00 95.44 132 VAL A O 1
ATOM 1018 N N . ALA A 1 133 ? -0.884 2.873 0.507 1.00 94.50 133 ALA A N 1
ATOM 1019 C CA . ALA A 1 133 ? 0.217 1.915 0.436 1.00 94.50 133 ALA A CA 1
ATOM 1020 C C . ALA A 1 133 ? 0.104 0.958 -0.768 1.00 94.50 133 ALA A C 1
ATOM 1022 O O . ALA A 1 133 ? 1.118 0.621 -1.384 1.00 94.50 133 ALA A O 1
ATOM 1023 N N . MET A 1 134 ? -1.114 0.541 -1.138 1.00 94.12 134 MET A N 1
ATOM 1024 C CA . MET A 1 134 ? -1.365 -0.234 -2.361 1.00 94.12 134 MET A CA 1
ATOM 1025 C C . MET A 1 134 ? -0.977 0.556 -3.618 1.00 94.12 134 MET A C 1
ATOM 1027 O O . MET A 1 134 ? -0.308 0.004 -4.495 1.00 94.12 134 MET A O 1
ATOM 1031 N N . GLY A 1 135 ? -1.357 1.837 -3.690 1.00 93.00 135 GLY A N 1
ATOM 1032 C CA . GLY A 1 135 ? -0.993 2.742 -4.785 1.00 93.00 135 GLY A CA 1
ATOM 1033 C C . GLY A 1 135 ? 0.519 2.901 -4.917 1.00 93.00 135 GLY A C 1
ATOM 1034 O O . GLY A 1 135 ? 1.077 2.587 -5.963 1.00 93.00 135 GLY A O 1
ATOM 1035 N N . GLU A 1 136 ? 1.200 3.237 -3.821 1.00 94.44 136 GLU A N 1
ATOM 1036 C CA . GLU A 1 136 ? 2.663 3.353 -3.783 1.00 94.44 136 GLU A CA 1
ATOM 1037 C C . GLU A 1 136 ? 3.353 2.057 -4.238 1.00 94.44 136 GLU A C 1
ATOM 1039 O O . GLU A 1 136 ? 4.288 2.082 -5.034 1.00 94.44 136 GLU A O 1
ATOM 1044 N N . CYS A 1 137 ? 2.874 0.891 -3.790 1.00 92.88 137 CYS A N 1
ATOM 1045 C CA . CYS A 1 137 ? 3.433 -0.390 -4.225 1.00 92.88 137 CYS A CA 1
ATOM 1046 C C . CYS A 1 137 ? 3.240 -0.659 -5.725 1.00 92.88 137 CYS A C 1
ATOM 1048 O O . CYS A 1 137 ? 4.047 -1.385 -6.319 1.00 92.88 137 CYS A O 1
ATOM 1050 N N . ARG A 1 138 ? 2.147 -0.167 -6.319 1.00 92.88 138 ARG A N 1
ATOM 1051 C CA . ARG A 1 138 ? 1.878 -0.292 -7.756 1.00 92.88 138 ARG A CA 1
ATOM 1052 C C . ARG A 1 138 ? 2.768 0.668 -8.543 1.00 92.88 138 ARG A C 1
ATOM 1054 O O . ARG A 1 138 ? 3.413 0.224 -9.493 1.00 92.88 138 ARG A O 1
ATOM 1061 N N . ASP A 1 139 ? 2.852 1.920 -8.111 1.00 92.56 139 ASP A N 1
ATOM 1062 C CA . ASP A 1 139 ? 3.621 2.973 -8.775 1.00 92.56 139 ASP A CA 1
ATOM 1063 C C . ASP A 1 139 ? 5.116 2.651 -8.783 1.00 92.56 139 ASP A C 1
ATOM 1065 O O . ASP A 1 139 ? 5.740 2.632 -9.844 1.00 92.56 139 ASP A O 1
ATOM 1069 N N . GLU A 1 140 ? 5.676 2.276 -7.631 1.00 92.00 140 GLU A N 1
ATOM 1070 C CA . GLU A 1 140 ? 7.092 1.912 -7.510 1.00 92.00 140 GLU A CA 1
ATOM 1071 C C . GLU A 1 140 ? 7.453 0.708 -8.383 1.00 92.00 140 GLU A C 1
ATOM 1073 O O . GLU A 1 140 ? 8.506 0.656 -9.017 1.00 92.00 140 GLU A O 1
ATOM 1078 N N . ARG A 1 141 ? 6.556 -0.276 -8.473 1.00 88.62 141 ARG A N 1
ATOM 1079 C CA . ARG A 1 141 ? 6.779 -1.445 -9.327 1.00 88.62 141 ARG A CA 1
ATOM 1080 C C . ARG A 1 141 ? 6.664 -1.111 -10.808 1.00 88.62 141 ARG A C 1
ATOM 1082 O O . ARG A 1 141 ? 7.427 -1.651 -11.607 1.00 88.62 141 ARG A O 1
ATOM 1089 N N . GLY A 1 142 ? 5.735 -0.227 -11.167 1.00 88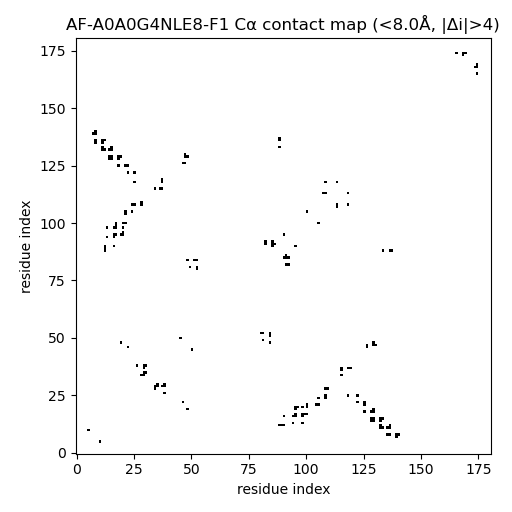.19 142 GLY A N 1
ATOM 1090 C CA . GLY A 1 142 ? 5.643 0.334 -12.510 1.00 88.19 142 GLY A CA 1
ATOM 1091 C C . GLY A 1 142 ? 6.929 1.064 -12.894 1.00 88.19 142 GLY A C 1
ATOM 1092 O O . GLY A 1 142 ? 7.474 0.804 -13.965 1.00 88.19 142 GLY A O 1
ATOM 1093 N N . GLY A 1 143 ? 7.461 1.889 -11.988 1.00 87.56 143 GLY A N 1
ATOM 1094 C CA . GLY A 1 143 ? 8.740 2.580 -12.155 1.00 87.56 143 GLY A CA 1
ATOM 1095 C C . GLY A 1 143 ? 9.905 1.618 -12.386 1.00 87.56 143 GLY A C 1
ATOM 1096 O O . GLY A 1 143 ? 10.626 1.759 -13.371 1.00 87.56 143 GLY A O 1
ATOM 1097 N N . LEU A 1 144 ? 10.030 0.575 -11.554 1.00 88.69 144 LEU A N 1
ATOM 1098 C CA . LEU A 1 144 ? 11.060 -0.457 -11.730 1.00 88.69 144 LEU A CA 1
ATOM 1099 C C . LEU A 1 144 ? 10.953 -1.180 -13.079 1.00 88.69 144 LEU A C 1
ATOM 1101 O O . LEU A 1 144 ? 11.978 -1.466 -13.696 1.00 88.69 144 LEU A O 1
ATOM 1105 N N . ARG A 1 145 ? 9.734 -1.460 -13.561 1.00 89.56 145 ARG A N 1
ATOM 1106 C CA . ARG A 1 145 ? 9.531 -2.077 -14.881 1.00 89.56 145 ARG A CA 1
ATOM 1107 C C . ARG A 1 145 ? 10.007 -1.160 -16.007 1.00 89.56 145 ARG A C 1
ATOM 1109 O O . ARG A 1 145 ? 10.730 -1.614 -16.887 1.00 89.56 145 ARG A O 1
ATOM 1116 N N . VAL A 1 146 ? 9.639 0.121 -15.962 1.00 91.31 146 VAL A N 1
ATOM 1117 C CA . VAL A 1 146 ? 10.077 1.120 -16.953 1.00 91.31 146 VAL A CA 1
ATOM 1118 C C . VAL A 1 146 ? 11.600 1.264 -16.944 1.00 91.31 146 VAL A C 1
ATOM 1120 O O . VAL A 1 146 ? 12.231 1.341 -18.000 1.00 91.31 146 VAL A O 1
ATOM 1123 N N . ASP A 1 147 ? 12.212 1.268 -15.761 1.00 89.19 147 ASP A N 1
ATOM 1124 C CA . ASP A 1 147 ? 13.664 1.331 -15.637 1.00 89.19 147 ASP A CA 1
ATOM 1125 C C . ASP A 1 147 ? 14.361 0.090 -16.202 1.00 89.19 147 ASP A C 1
ATOM 1127 O O . ASP A 1 147 ? 15.379 0.231 -16.890 1.00 89.19 147 ASP A O 1
ATOM 1131 N N . GLU A 1 148 ? 13.808 -1.101 -15.972 1.00 89.06 148 GLU A N 1
ATOM 1132 C CA . GLU A 1 148 ? 14.316 -2.344 -16.554 1.00 89.06 148 GLU A CA 1
ATOM 1133 C C . GLU A 1 148 ? 14.189 -2.333 -18.084 1.00 89.06 148 GLU A C 1
ATOM 1135 O O . GLU A 1 148 ? 15.168 -2.590 -18.781 1.00 89.06 148 GLU A O 1
ATOM 1140 N N . GLU A 1 149 ? 13.039 -1.939 -18.635 1.00 88.81 149 GLU A N 1
ATOM 1141 C CA . GLU A 1 149 ? 12.847 -1.800 -20.088 1.00 88.81 149 GLU A CA 1
ATOM 1142 C C . GLU A 1 149 ? 13.858 -0.821 -20.703 1.00 88.81 149 GLU A C 1
ATOM 1144 O O . GLU A 1 149 ? 14.473 -1.101 -21.738 1.00 88.81 149 GLU A O 1
ATOM 1149 N N . ARG A 1 150 ? 14.109 0.305 -20.028 1.00 89.00 150 ARG A N 1
ATOM 1150 C CA . ARG A 1 150 ? 15.116 1.290 -20.439 1.00 89.00 150 ARG A CA 1
ATOM 1151 C C . ARG A 1 150 ? 16.535 0.714 -20.393 1.00 89.00 150 ARG A C 1
ATOM 1153 O O . ARG A 1 150 ? 17.348 1.009 -21.273 1.00 89.00 150 ARG A O 1
ATOM 1160 N N . LEU A 1 151 ? 16.857 -0.094 -19.381 1.00 88.06 151 LEU A N 1
ATOM 1161 C CA . LEU A 1 151 ? 18.141 -0.794 -19.279 1.00 88.06 151 LEU A CA 1
ATOM 1162 C C . LEU A 1 151 ? 18.315 -1.820 -20.400 1.00 88.06 151 LEU A C 1
ATOM 1164 O O . LEU A 1 151 ? 19.382 -1.858 -21.015 1.00 88.06 151 LEU A O 1
ATOM 1168 N N . GLN A 1 152 ? 17.281 -2.603 -20.694 1.00 84.62 152 GLN A N 1
ATOM 1169 C CA . GLN A 1 152 ? 17.289 -3.576 -21.787 1.00 84.62 152 GLN A CA 1
ATOM 1170 C C . GLN A 1 152 ? 17.435 -2.892 -23.150 1.00 84.62 152 GLN A C 1
ATOM 1172 O O . GLN A 1 152 ? 18.226 -3.340 -23.977 1.00 84.62 152 GLN A O 1
ATOM 1177 N N . GLY A 1 153 ? 16.766 -1.753 -23.359 1.00 82.94 153 GLY A N 1
ATOM 1178 C CA . GLY A 1 153 ? 16.940 -0.929 -24.557 1.00 82.94 153 GLY A CA 1
ATOM 1179 C C . GLY A 1 153 ? 18.390 -0.486 -24.768 1.00 82.94 153 GLY A C 1
ATOM 1180 O O . GLY A 1 153 ? 18.900 -0.598 -25.877 1.00 82.94 153 GLY A O 1
ATOM 1181 N N . ARG A 1 154 ? 19.085 -0.067 -23.700 1.00 82.06 154 ARG A N 1
ATOM 1182 C CA . ARG A 1 154 ? 20.512 0.311 -23.758 1.00 82.06 154 ARG A CA 1
ATOM 1183 C C . ARG A 1 154 ? 21.459 -0.863 -23.993 1.00 82.06 154 ARG A C 1
ATOM 1185 O O . ARG A 1 154 ? 22.525 -0.672 -24.564 1.00 82.06 154 ARG A O 1
ATOM 1192 N N . LYS A 1 155 ? 21.110 -2.053 -23.503 1.00 83.38 155 LYS A N 1
ATOM 1193 C CA . LYS A 1 155 ? 21.907 -3.275 -23.695 1.00 83.38 155 LYS A CA 1
ATOM 1194 C C . LYS A 1 155 ? 21.742 -3.878 -25.089 1.00 83.38 155 LYS A C 1
ATOM 1196 O O . LYS A 1 155 ? 22.450 -4.825 -25.418 1.00 83.38 155 LYS A O 1
ATOM 1201 N N . ARG A 1 156 ? 20.789 -3.387 -25.884 1.00 83.06 156 ARG A N 1
ATOM 1202 C CA . ARG A 1 156 ? 20.488 -3.951 -27.194 1.00 83.06 156 ARG A CA 1
ATOM 1203 C C . ARG A 1 156 ? 21.655 -3.695 -28.141 1.00 83.06 156 ARG A C 1
ATOM 1205 O O . ARG A 1 156 ? 22.119 -2.568 -28.278 1.00 83.06 156 ARG A O 1
ATOM 1212 N N . ASP A 1 157 ? 22.116 -4.748 -28.805 1.00 79.62 157 ASP A N 1
ATOM 1213 C CA . ASP A 1 157 ? 23.128 -4.606 -29.841 1.00 79.62 157 ASP A CA 1
ATOM 1214 C C . ASP A 1 157 ? 22.510 -3.921 -31.068 1.00 79.62 157 ASP A C 1
ATOM 1216 O O . ASP A 1 157 ? 21.679 -4.490 -31.783 1.00 79.62 157 ASP A O 1
ATOM 1220 N N . HIS A 1 158 ? 22.889 -2.664 -31.283 1.00 84.50 158 HIS A N 1
ATOM 1221 C CA . HIS A 1 158 ? 22.431 -1.866 -32.413 1.00 84.50 158 HIS A CA 1
ATOM 1222 C C . HIS A 1 158 ? 23.238 -2.127 -33.691 1.00 84.50 158 HIS A C 1
ATOM 1224 O O . HIS A 1 158 ? 22.853 -1.612 -34.741 1.00 84.50 158 HIS A O 1
ATOM 1230 N N . MET A 1 159 ? 24.300 -2.943 -33.647 1.00 85.88 159 MET A N 1
ATOM 1231 C CA . MET A 1 159 ? 25.189 -3.209 -34.784 1.00 85.88 159 MET A CA 1
ATOM 1232 C C . MET A 1 159 ? 24.415 -3.688 -36.017 1.00 85.88 159 MET A C 1
ATOM 1234 O O . MET A 1 159 ? 24.576 -3.146 -37.107 1.00 85.88 159 MET A O 1
ATOM 1238 N N . ALA A 1 160 ? 23.486 -4.631 -35.846 1.00 86.88 160 ALA A N 1
ATOM 1239 C CA . ALA A 1 160 ? 22.663 -5.132 -36.948 1.00 86.88 160 ALA A CA 1
ATOM 1240 C C . ALA A 1 160 ? 21.724 -4.063 -37.542 1.00 86.88 160 ALA A C 1
ATOM 1242 O O . ALA A 1 160 ? 21.505 -4.031 -38.751 1.00 86.88 160 ALA A O 1
ATOM 1243 N N . ALA A 1 161 ? 21.166 -3.179 -36.708 1.00 87.69 161 ALA A N 1
ATOM 1244 C CA . ALA A 1 161 ? 20.322 -2.082 -37.180 1.00 87.69 161 ALA A CA 1
ATOM 1245 C C . ALA A 1 161 ? 21.150 -1.034 -37.936 1.00 87.69 161 ALA A C 1
ATOM 1247 O O . ALA A 1 161 ? 20.735 -0.591 -39.003 1.00 87.69 161 ALA A O 1
ATOM 1248 N N . ILE A 1 162 ? 22.338 -0.704 -37.421 1.00 88.19 162 ILE A N 1
ATOM 1249 C CA . ILE A 1 162 ? 23.298 0.201 -38.061 1.00 88.19 162 ILE A CA 1
ATOM 1250 C C . ILE A 1 162 ? 23.733 -0.360 -39.418 1.00 88.19 162 ILE A C 1
ATOM 1252 O O . ILE A 1 162 ? 23.685 0.366 -40.405 1.00 88.19 162 ILE A O 1
ATOM 1256 N N . HIS A 1 163 ? 24.079 -1.648 -39.502 1.00 90.00 163 HIS A N 1
ATOM 1257 C CA . HIS A 1 163 ? 24.428 -2.287 -40.774 1.00 90.00 163 HIS A CA 1
ATOM 1258 C C . HIS A 1 163 ? 23.290 -2.215 -41.792 1.00 90.00 163 HIS A C 1
ATOM 1260 O O . HIS A 1 163 ? 23.526 -1.793 -42.919 1.00 90.00 163 HIS A O 1
ATOM 1266 N N . ARG A 1 164 ? 22.051 -2.530 -41.394 1.00 89.62 164 ARG A N 1
ATOM 1267 C CA . ARG A 1 164 ? 20.886 -2.410 -42.289 1.00 89.62 164 ARG A CA 1
ATOM 1268 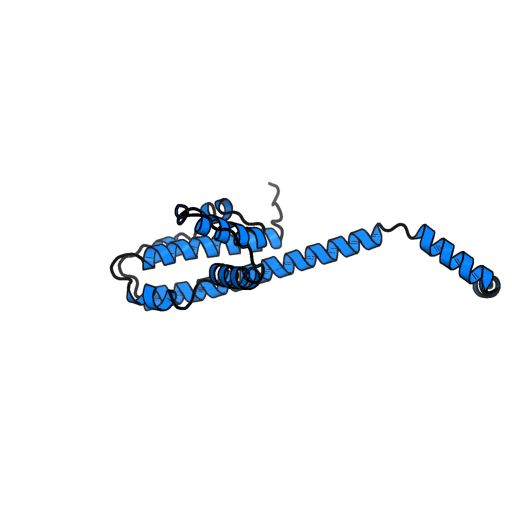C C . ARG A 1 164 ? 20.652 -0.976 -42.759 1.00 89.62 164 ARG A C 1
ATOM 1270 O O . ARG A 1 164 ? 20.283 -0.764 -43.908 1.00 89.62 164 ARG A O 1
ATOM 1277 N N . TRP A 1 165 ? 20.856 0.004 -41.880 1.00 90.25 165 TRP A N 1
ATOM 1278 C CA . TRP A 1 165 ? 20.766 1.417 -42.245 1.00 90.25 165 TRP A CA 1
ATOM 1279 C C . TRP A 1 165 ? 21.857 1.809 -43.244 1.00 90.25 165 TRP A C 1
ATOM 1281 O O . TRP A 1 165 ? 21.553 2.447 -44.247 1.00 90.25 165 TRP A O 1
ATOM 1291 N N . LEU A 1 166 ? 23.103 1.392 -43.017 1.00 86.06 166 LEU A N 1
ATOM 1292 C CA . LEU A 1 166 ? 24.215 1.646 -43.935 1.00 86.06 166 LEU A CA 1
ATOM 1293 C C . LEU A 1 166 ? 23.992 0.997 -45.307 1.00 86.06 166 LEU A C 1
ATOM 1295 O O . LEU A 1 166 ? 24.206 1.652 -46.323 1.00 86.06 166 LEU A O 1
ATOM 1299 N N . GLU A 1 167 ? 23.517 -0.250 -45.345 1.00 87.25 167 GLU A N 1
ATOM 1300 C CA . GLU A 1 167 ? 23.158 -0.947 -46.587 1.00 87.25 167 GLU A CA 1
ATOM 1301 C C . GLU A 1 167 ? 22.055 -0.208 -47.353 1.00 87.25 167 GLU A C 1
ATOM 1303 O O . GLU A 1 167 ? 22.183 0.016 -48.557 1.00 87.25 167 GLU A O 1
ATOM 1308 N N . ALA A 1 168 ? 20.998 0.224 -46.661 1.00 85.50 168 ALA A N 1
ATOM 1309 C CA . ALA A 1 168 ? 19.905 0.973 -47.273 1.00 85.50 168 ALA A CA 1
ATOM 1310 C C . ALA A 1 168 ? 20.372 2.324 -47.843 1.00 85.50 168 ALA A C 1
ATOM 1312 O O . ALA A 1 168 ? 20.013 2.674 -48.964 1.00 85.50 168 ALA A O 1
ATOM 1313 N N . ILE A 1 169 ? 21.202 3.074 -47.112 1.00 83.06 169 ILE A N 1
ATOM 1314 C CA . ILE A 1 169 ? 21.724 4.367 -47.584 1.00 83.06 169 ILE A CA 1
ATOM 1315 C C . ILE A 1 169 ? 22.668 4.165 -48.782 1.00 83.06 169 ILE A C 1
ATOM 1317 O O . ILE A 1 169 ? 22.621 4.941 -49.737 1.00 83.06 169 ILE A O 1
ATOM 1321 N N . ALA A 1 170 ? 23.490 3.112 -48.770 1.00 81.44 170 ALA A N 1
ATOM 1322 C CA . ALA A 1 170 ? 24.376 2.779 -49.884 1.00 81.44 170 ALA A CA 1
ATOM 1323 C C . ALA A 1 170 ? 23.592 2.395 -51.150 1.00 81.44 170 ALA A C 1
ATOM 1325 O O . ALA A 1 170 ? 23.968 2.800 -52.248 1.00 81.44 170 ALA A O 1
ATOM 1326 N N . ALA A 1 171 ? 22.476 1.673 -51.002 1.00 80.12 171 ALA A N 1
ATOM 1327 C CA . ALA A 1 171 ? 21.601 1.294 -52.112 1.00 80.12 171 ALA A CA 1
ATOM 1328 C C . ALA A 1 171 ? 20.886 2.487 -52.775 1.00 80.12 171 ALA A C 1
ATOM 1330 O O . ALA A 1 171 ? 20.479 2.389 -53.930 1.00 80.12 171 ALA A O 1
ATOM 1331 N N . HIS A 1 172 ? 20.740 3.608 -52.064 1.00 78.25 172 HIS A N 1
ATOM 1332 C CA . HIS A 1 172 ? 20.091 4.822 -52.562 1.00 78.25 172 HIS A CA 1
ATOM 1333 C C . HIS A 1 172 ? 21.079 5.907 -53.037 1.00 78.25 172 HIS A C 1
ATOM 1335 O O . HIS A 1 172 ? 20.650 7.036 -53.254 1.00 78.25 172 HIS A O 1
ATOM 1341 N N . GLU A 1 173 ? 22.381 5.605 -53.165 1.00 67.25 173 GLU A N 1
ATOM 1342 C CA . GLU A 1 173 ? 23.477 6.542 -53.520 1.00 67.25 173 GLU A CA 1
ATOM 1343 C C . GLU A 1 173 ? 23.615 7.796 -52.618 1.00 67.25 173 GLU A C 1
ATOM 1345 O O . GLU A 1 173 ? 24.563 8.566 -52.756 1.00 67.25 173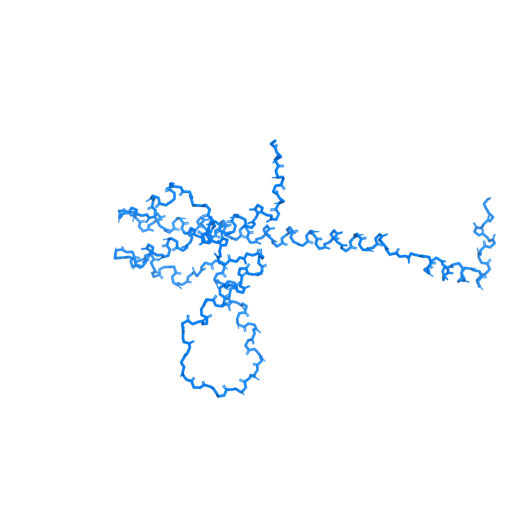 GLU A O 1
ATOM 1350 N N . ALA A 1 174 ? 22.759 7.961 -51.605 1.00 64.44 174 ALA A N 1
ATOM 1351 C CA . ALA A 1 174 ? 22.753 9.087 -50.666 1.00 64.44 174 ALA A CA 1
ATOM 1352 C C . ALA A 1 174 ? 23.939 9.080 -49.677 1.00 64.44 174 ALA A C 1
ATOM 1354 O O . ALA A 1 174 ? 24.183 10.064 -48.976 1.00 64.44 174 ALA A O 1
ATOM 1355 N N . LEU A 1 175 ? 24.700 7.980 -49.613 1.00 63.91 175 LEU A N 1
ATOM 1356 C CA . LEU A 1 175 ? 25.844 7.836 -48.705 1.00 63.91 175 LEU A CA 1
ATOM 1357 C C . LEU A 1 175 ? 26.988 8.798 -49.070 1.00 63.91 175 LEU A C 1
ATOM 1359 O O . LEU A 1 175 ? 27.641 9.347 -48.185 1.00 63.91 175 LEU A O 1
ATOM 1363 N N . GLY A 1 176 ? 27.207 9.019 -50.372 1.00 62.81 176 GLY A N 1
ATOM 1364 C CA . GLY A 1 176 ? 28.225 9.943 -50.879 1.00 62.81 176 GLY A CA 1
ATOM 1365 C C . GLY A 1 176 ? 27.882 11.413 -50.629 1.00 62.81 176 GLY A C 1
ATOM 1366 O O . GLY A 1 176 ? 28.777 12.207 -50.354 1.00 62.81 176 GLY A O 1
ATOM 1367 N N . GLU A 1 177 ? 26.594 11.770 -50.650 1.00 65.00 177 GLU A N 1
ATOM 1368 C CA . GLU A 1 177 ? 26.133 13.127 -50.327 1.00 65.00 177 GLU A CA 1
ATOM 1369 C C . GLU A 1 177 ? 26.192 13.425 -48.822 1.00 65.00 177 GLU A C 1
ATOM 1371 O O . GLU A 1 177 ? 26.529 14.538 -48.435 1.00 65.00 177 GLU A O 1
ATOM 1376 N N . MET A 1 178 ? 25.930 12.436 -47.958 1.00 63.00 178 MET A N 1
ATOM 1377 C CA . MET A 1 178 ? 26.000 12.609 -46.498 1.00 63.00 178 MET A CA 1
ATOM 1378 C C . MET A 1 178 ? 27.430 12.642 -45.934 1.00 63.00 178 MET A C 1
ATOM 1380 O O . MET A 1 178 ? 27.648 13.229 -44.875 1.00 63.00 178 MET A O 1
ATOM 1384 N N . LEU A 1 179 ? 28.390 11.982 -46.591 1.00 65.75 179 LEU A N 1
ATOM 1385 C CA . LEU A 1 179 ? 29.796 11.944 -46.159 1.00 65.75 179 LEU A CA 1
ATOM 1386 C C . LEU A 1 179 ? 30.623 13.128 -46.678 1.00 65.75 179 LEU A C 1
ATOM 1388 O O . LEU A 1 179 ? 31.690 13.399 -46.130 1.00 65.75 179 LEU A O 1
ATOM 1392 N N . ASN A 1 180 ? 30.133 13.838 -47.697 1.00 59.41 180 ASN A N 1
ATOM 1393 C CA . ASN A 1 180 ? 30.699 15.106 -48.151 1.00 59.41 180 ASN A CA 1
ATOM 1394 C C . ASN A 1 180 ? 30.196 16.257 -47.257 1.00 59.41 180 AS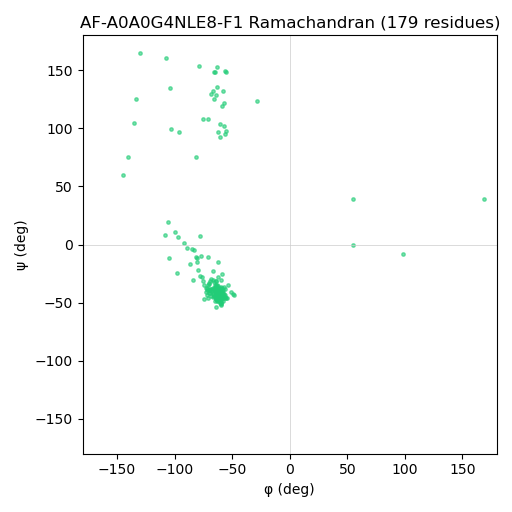N A C 1
ATOM 1396 O O . ASN A 1 180 ? 29.329 17.033 -47.659 1.00 59.41 180 ASN A O 1
ATOM 1400 N N . VAL A 1 181 ? 30.742 16.351 -46.040 1.00 51.97 181 VAL A N 1
ATOM 1401 C CA . VAL A 1 181 ? 30.715 17.566 -45.201 1.00 51.97 181 VAL A CA 1
ATOM 1402 C C . VAL A 1 181 ? 32.057 18.275 -45.300 1.00 51.97 181 VAL A C 1
ATOM 1404 O O . VAL A 1 181 ? 33.090 17.577 -45.195 1.00 51.97 181 VAL A O 1
#